Protein AF-A0A534AVR2-F1 (afdb_monomer_lite)

Radius of gyration: 16.99 Å; chains: 1; bounding box: 42×34×46 Å

Secondary structure (DSSP, 8-state):
-PPPPEEEETTEEEEPPPP--TT--EESSGGGSPPPPTT-HHHHHHHHHHHHHHHHHHHHHHHHHHHH-TTS-HHHHHHHHHHHHHHHHHHHHHHHHHHHTT--TTSS-EE-HHHHHHTT-SSHHHHHHHIIIIIIHHHHHHHTTHHHHHHHTT-HHHHHHHHHHHHHHHHHHHHHHHHHHHHHHH--

Sequence (188 aa):
MSEFPTKVVRGVTLRADPPRESAFQVVQLDAEMHEYPGMTPPAQRERLHRHMGNELGSLDIAAQCLADFPDAPWELRLELARQAWDESRHVLALYRRLRDLGGRKGEFPIGNFEWSVTCSLHSLAGRLAVQNRTFEAGQMDLLGSLPRHWREIGDEDTAAMLEAILNDEVQHVRFANRWLKEFVRQDP

pLDDT: mean 93.98, std 7.33, range [49.25, 98.69]

Structure (mmCIF, N/CA/C/O backbone):
data_AF-A0A534AVR2-F1
#
_entry.id   AF-A0A534AVR2-F1
#
loop_
_atom_site.group_PDB
_atom_site.id
_atom_site.type_symbol
_atom_site.label_atom_id
_atom_site.label_alt_id
_atom_site.label_comp_id
_atom_site.label_asym_id
_atom_site.label_entity_id
_atom_site.label_seq_id
_atom_site.pdbx_PDB_ins_code
_atom_site.Cartn_x
_atom_site.Cartn_y
_atom_site.Cartn_z
_atom_site.occupancy
_atom_site.B_iso_or_equiv
_atom_site.auth_seq_id
_atom_site.auth_comp_id
_atom_site.auth_asym_id
_atom_site.auth_atom_id
_atom_site.pdbx_PDB_model_num
ATOM 1 N N . MET A 1 1 ? -10.355 -11.775 23.916 1.00 49.25 1 MET A N 1
ATOM 2 C CA . MET A 1 1 ? -9.854 -11.403 22.577 1.00 49.25 1 MET A CA 1
ATOM 3 C C . MET A 1 1 ? -8.711 -12.345 22.267 1.00 49.25 1 MET A C 1
ATOM 5 O O . MET A 1 1 ? -7.822 -12.441 23.100 1.00 49.25 1 MET A O 1
ATOM 9 N N . SER A 1 2 ? -8.774 -13.109 21.174 1.00 50.03 2 SER A N 1
ATOM 10 C CA . SER A 1 2 ? -7.629 -13.927 20.755 1.00 50.03 2 SER A CA 1
ATOM 11 C C . SER A 1 2 ? -6.458 -12.984 20.503 1.00 50.03 2 SER A C 1
ATOM 13 O O . SER A 1 2 ? -6.606 -12.063 19.701 1.00 50.03 2 SER A O 1
ATOM 15 N N . GLU A 1 3 ? -5.331 -13.174 21.187 1.00 71.12 3 GLU A N 1
ATOM 16 C CA . GLU A 1 3 ? -4.102 -12.478 20.811 1.00 71.12 3 GLU A CA 1
ATOM 17 C C . GLU A 1 3 ? -3.780 -12.849 19.368 1.00 71.12 3 GLU A C 1
ATOM 19 O O . GLU A 1 3 ? -3.808 -14.019 18.975 1.00 71.12 3 GLU A O 1
ATOM 24 N N . PHE A 1 4 ? -3.570 -11.830 18.546 1.00 78.00 4 PHE A N 1
ATOM 25 C CA . PHE A 1 4 ? -3.180 -12.046 17.171 1.00 78.00 4 PHE A CA 1
ATOM 26 C C . PHE A 1 4 ? -1.702 -12.447 17.118 1.00 78.00 4 PHE A C 1
ATOM 28 O O . PHE A 1 4 ? -0.923 -11.941 17.927 1.00 78.00 4 PHE A O 1
ATOM 35 N N . PRO A 1 5 ? -1.281 -13.301 16.170 1.00 91.31 5 PRO A N 1
ATOM 36 C CA . PRO A 1 5 ? 0.122 -13.675 16.046 1.00 91.31 5 PRO A CA 1
ATOM 37 C C . PRO A 1 5 ? 1.019 -12.441 15.865 1.00 91.31 5 PRO A C 1
ATOM 39 O O . PRO A 1 5 ? 0.684 -11.528 15.103 1.00 91.31 5 PRO A O 1
ATOM 42 N N . THR A 1 6 ? 2.163 -12.421 16.547 1.00 94.69 6 THR A N 1
ATOM 43 C CA . THR A 1 6 ? 3.136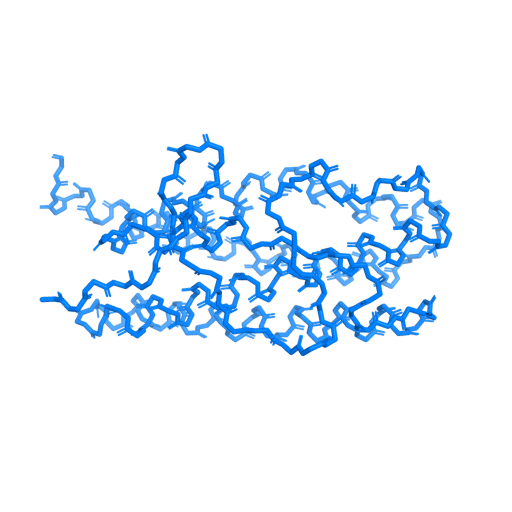 -11.319 16.518 1.00 94.69 6 THR A CA 1
ATOM 44 C C . THR A 1 6 ? 4.516 -11.791 16.063 1.00 94.69 6 THR A C 1
ATOM 46 O O . THR A 1 6 ? 4.816 -12.985 16.043 1.00 94.69 6 THR A O 1
ATOM 49 N N . LYS A 1 7 ? 5.365 -10.836 15.680 1.00 94.25 7 LYS A N 1
ATOM 50 C CA . LYS A 1 7 ? 6.791 -11.017 15.383 1.00 94.25 7 LYS A CA 1
ATOM 51 C C . LYS A 1 7 ? 7.604 -9.923 16.073 1.00 94.25 7 LYS A C 1
ATOM 53 O O . LYS A 1 7 ? 7.069 -8.862 16.387 1.00 94.25 7 LYS A O 1
ATOM 58 N N . VAL A 1 8 ? 8.899 -10.158 16.276 1.00 94.56 8 VAL A N 1
ATOM 59 C CA . VAL A 1 8 ? 9.821 -9.157 16.835 1.00 94.56 8 VAL A CA 1
ATOM 60 C C . VAL A 1 8 ? 10.814 -8.728 15.763 1.00 94.56 8 VAL A C 1
ATOM 62 O O . VAL A 1 8 ? 11.557 -9.553 15.239 1.00 94.56 8 VAL A O 1
ATOM 65 N N . VAL A 1 9 ? 10.854 -7.429 15.464 1.00 91.94 9 VAL A N 1
ATOM 66 C CA . VAL A 1 9 ? 11.798 -6.830 14.511 1.00 91.94 9 VAL A CA 1
ATOM 67 C C . VAL A 1 9 ? 12.590 -5.753 15.241 1.00 91.94 9 VAL A C 1
ATOM 69 O O . VAL A 1 9 ? 12.016 -4.795 15.750 1.00 91.94 9 VAL A O 1
ATOM 72 N N . ARG A 1 10 ? 13.916 -5.922 15.343 1.00 90.94 10 ARG A N 1
ATOM 73 C CA . ARG A 1 10 ? 14.820 -4.996 16.064 1.00 90.94 10 ARG A CA 1
ATOM 74 C C . ARG A 1 10 ? 14.339 -4.624 17.484 1.00 90.94 10 ARG A C 1
ATOM 76 O O . ARG A 1 10 ? 14.490 -3.488 17.916 1.00 90.94 10 ARG A O 1
ATOM 83 N N . GLY A 1 11 ? 13.764 -5.586 18.210 1.00 92.56 11 GLY A N 1
ATOM 84 C CA . GLY A 1 11 ? 13.267 -5.389 19.579 1.00 92.56 11 GLY A CA 1
ATOM 85 C C . GLY A 1 11 ? 11.866 -4.774 19.685 1.00 92.56 11 GLY A C 1
ATOM 86 O O . GLY A 1 11 ? 11.381 -4.596 20.797 1.00 92.56 11 GLY A O 1
ATOM 87 N N . VAL A 1 12 ? 11.201 -4.486 18.561 1.00 91.25 12 VAL A N 1
ATOM 88 C CA . VAL A 1 12 ? 9.813 -4.006 18.519 1.00 91.25 12 VAL A CA 1
ATOM 89 C C . VAL A 1 12 ? 8.877 -5.170 18.199 1.00 91.25 12 VAL A C 1
ATOM 91 O O . VAL A 1 12 ? 9.089 -5.884 17.216 1.00 91.25 12 VAL A O 1
ATOM 94 N N . THR A 1 13 ? 7.839 -5.356 19.015 1.00 93.44 13 THR A N 1
ATOM 95 C CA . THR A 1 13 ? 6.773 -6.336 18.761 1.00 93.44 13 THR A CA 1
ATOM 96 C C . THR A 1 13 ? 5.770 -5.762 17.768 1.00 93.44 13 THR A C 1
ATOM 98 O O . THR A 1 13 ? 5.176 -4.717 18.021 1.00 93.44 13 THR A O 1
ATOM 101 N N . LEU A 1 14 ? 5.575 -6.457 16.651 1.00 93.88 14 LEU A N 1
ATOM 102 C CA . LEU A 1 14 ? 4.668 -6.081 15.571 1.00 93.88 14 LEU A CA 1
ATOM 103 C C . LEU A 1 14 ? 3.719 -7.234 15.235 1.00 93.88 14 LEU A C 1
ATOM 105 O O . LEU A 1 14 ? 3.957 -8.386 15.605 1.00 93.88 14 LEU A O 1
ATOM 109 N N . ARG A 1 15 ? 2.662 -6.945 14.476 1.00 95.12 15 ARG A N 1
ATOM 110 C CA . ARG A 1 15 ? 1.774 -7.960 13.907 1.00 95.12 15 ARG A CA 1
ATOM 111 C C . ARG A 1 15 ? 2.573 -8.905 13.007 1.00 95.12 15 ARG A C 1
ATOM 113 O O . ARG A 1 15 ? 3.423 -8.460 12.237 1.00 95.12 15 ARG A O 1
ATOM 120 N N . ALA A 1 16 ? 2.308 -10.206 13.113 1.00 95.44 16 ALA A N 1
ATOM 121 C CA . ALA A 1 16 ? 2.902 -11.195 12.222 1.00 95.44 16 ALA A CA 1
ATOM 122 C C . ALA A 1 16 ? 2.511 -10.935 10.761 1.00 95.44 16 ALA A C 1
ATOM 124 O O . ALA A 1 16 ? 1.480 -10.318 10.471 1.00 95.44 16 ALA A O 1
ATOM 125 N N . ASP A 1 17 ? 3.348 -11.427 9.849 1.00 95.38 17 ASP A N 1
ATOM 126 C CA . ASP A 1 17 ? 3.128 -11.261 8.419 1.00 95.38 17 ASP A CA 1
ATOM 127 C C . ASP A 1 17 ? 1.781 -11.860 7.979 1.00 95.38 17 ASP A C 1
ATOM 129 O O . ASP A 1 17 ? 1.390 -12.929 8.465 1.00 95.38 17 ASP A O 1
ATOM 133 N N . PRO A 1 18 ? 1.062 -11.189 7.064 1.00 95.12 18 PRO A N 1
ATOM 134 C CA . PRO A 1 18 ? -0.103 -11.776 6.430 1.00 95.12 18 PRO A CA 1
ATOM 135 C C . PRO A 1 18 ? 0.342 -12.949 5.540 1.00 95.12 18 PRO A C 1
ATOM 137 O O . PRO A 1 18 ? 1.500 -13.003 5.107 1.00 95.12 18 PRO A O 1
ATOM 140 N N . PRO A 1 19 ? -0.560 -13.893 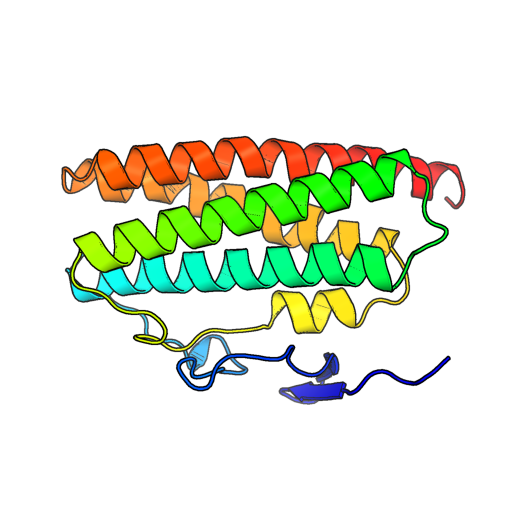5.223 1.00 93.56 19 PRO A N 1
ATOM 141 C CA . PRO A 1 19 ? -0.258 -14.957 4.277 1.00 93.56 19 PRO A CA 1
ATOM 142 C C . PRO A 1 19 ? 0.240 -14.402 2.935 1.00 93.56 19 PRO A C 1
ATOM 144 O O . PRO A 1 19 ? -0.285 -13.423 2.400 1.00 93.56 19 PRO A O 1
ATOM 147 N N . ARG A 1 20 ? 1.256 -15.053 2.369 1.00 94.31 20 ARG A N 1
ATOM 148 C CA . ARG A 1 20 ? 1.812 -14.738 1.049 1.00 94.31 20 ARG A CA 1
ATOM 149 C C . ARG A 1 20 ? 1.996 -16.019 0.255 1.00 94.31 20 ARG A C 1
ATOM 151 O O . ARG A 1 20 ? 2.285 -17.076 0.814 1.00 94.31 20 ARG A O 1
ATOM 158 N N . GLU A 1 21 ? 1.837 -15.919 -1.059 1.00 94.12 21 GLU A N 1
ATOM 159 C CA . GLU A 1 21 ? 2.193 -17.007 -1.967 1.00 94.12 21 GLU A CA 1
ATOM 160 C C . GLU A 1 21 ? 3.696 -17.293 -1.892 1.00 94.12 21 GLU A C 1
ATOM 162 O O . GLU A 1 21 ? 4.500 -16.374 -1.741 1.00 94.12 21 GLU A O 1
ATOM 167 N N . SER A 1 22 ? 4.091 -18.549 -2.112 1.00 94.88 22 SER A N 1
ATOM 168 C CA . SER A 1 22 ? 5.500 -18.973 -2.087 1.00 94.88 22 SER A CA 1
ATOM 169 C C . SER A 1 22 ? 6.381 -18.292 -3.139 1.00 94.88 22 SER A C 1
ATOM 171 O O . SER A 1 22 ? 7.599 -18.424 -3.097 1.00 94.88 22 SER A O 1
ATOM 173 N N . ALA A 1 23 ? 5.776 -17.595 -4.105 1.00 95.06 23 ALA A N 1
ATOM 174 C CA . ALA A 1 23 ? 6.494 -16.781 -5.074 1.00 95.06 23 ALA A CA 1
ATOM 175 C C . ALA A 1 23 ? 7.149 -15.545 -4.434 1.00 95.06 23 ALA A C 1
ATOM 177 O O . ALA A 1 23 ? 8.129 -15.048 -4.977 1.00 95.06 23 ALA A O 1
ATOM 178 N N . PHE A 1 24 ? 6.621 -15.027 -3.321 1.00 95.88 24 PHE A N 1
ATOM 179 C CA . PHE A 1 24 ? 7.150 -13.827 -2.680 1.00 95.88 24 PHE A CA 1
ATOM 180 C C . PHE A 1 24 ? 8.211 -14.162 -1.634 1.00 95.88 24 PHE A C 1
ATOM 182 O O . PHE A 1 24 ? 7.979 -14.951 -0.720 1.00 95.88 24 PHE A O 1
ATOM 189 N N . GLN A 1 25 ? 9.349 -13.479 -1.724 1.00 95.88 25 GLN A N 1
ATOM 190 C CA . GLN A 1 25 ? 10.302 -13.381 -0.627 1.00 95.88 25 GLN A CA 1
ATOM 191 C C . GLN A 1 25 ? 9.928 -12.171 0.234 1.00 95.88 25 GLN A C 1
ATOM 193 O O . GLN A 1 25 ? 10.009 -11.036 -0.228 1.00 95.88 25 GLN A O 1
ATOM 198 N N . VAL A 1 26 ? 9.512 -12.409 1.478 1.00 95.62 26 VAL A N 1
ATOM 199 C CA . VAL A 1 26 ? 9.198 -11.337 2.432 1.00 95.62 26 VAL A CA 1
ATOM 200 C C . VAL A 1 26 ? 10.447 -10.984 3.230 1.00 95.62 26 VAL A C 1
ATOM 202 O O . VAL A 1 26 ? 11.064 -11.865 3.829 1.00 95.62 26 VAL A O 1
ATOM 205 N N . VAL A 1 27 ? 10.791 -9.701 3.264 1.00 95.19 27 VAL A N 1
ATOM 206 C CA . VAL A 1 27 ? 11.865 -9.148 4.098 1.00 95.19 27 VAL A CA 1
ATOM 207 C C . VAL A 1 27 ? 11.292 -8.308 5.239 1.00 95.19 27 VAL A C 1
ATOM 209 O O . VAL A 1 27 ? 10.142 -7.865 5.188 1.00 95.19 27 VAL A O 1
ATOM 212 N N . GLN A 1 28 ? 12.075 -8.117 6.300 1.00 91.69 28 GLN A N 1
ATOM 213 C CA . GLN A 1 28 ? 11.624 -7.442 7.523 1.00 91.69 28 GLN A CA 1
ATOM 214 C C . GLN A 1 28 ? 12.118 -5.998 7.612 1.00 91.69 28 GLN A C 1
ATOM 216 O O . GLN A 1 28 ? 11.524 -5.182 8.316 1.00 91.69 28 GLN A O 1
ATOM 221 N N . LEU A 1 29 ? 13.209 -5.685 6.918 1.00 89.94 29 LEU A N 1
ATOM 222 C CA . LEU A 1 29 ? 13.874 -4.395 6.932 1.00 89.94 29 LEU A CA 1
ATOM 223 C C . LEU A 1 29 ? 14.007 -3.859 5.511 1.00 89.94 29 LEU A C 1
ATOM 225 O O . LEU A 1 29 ? 14.350 -4.587 4.586 1.00 89.94 29 LEU A O 1
ATOM 229 N N . ASP A 1 30 ? 13.836 -2.548 5.368 1.00 85.38 30 ASP A N 1
ATOM 230 C CA . ASP A 1 30 ? 14.046 -1.858 4.093 1.00 85.38 30 ASP A CA 1
ATOM 231 C C . ASP A 1 30 ? 15.483 -2.037 3.565 1.00 85.38 30 ASP A C 1
ATOM 233 O O . ASP A 1 30 ? 15.693 -2.226 2.377 1.00 85.38 30 ASP A O 1
ATOM 237 N N . ALA A 1 31 ? 16.472 -2.143 4.460 1.00 88.31 31 ALA A N 1
ATOM 238 C CA . ALA A 1 31 ? 17.866 -2.426 4.099 1.00 88.31 31 ALA A CA 1
ATOM 239 C C . ALA A 1 31 ? 18.094 -3.806 3.439 1.00 88.31 31 ALA A C 1
ATOM 241 O O . ALA A 1 31 ? 19.185 -4.067 2.937 1.00 88.31 31 ALA A O 1
ATOM 242 N N . GLU A 1 32 ? 17.110 -4.708 3.484 1.00 90.06 32 GLU A N 1
ATOM 243 C CA . GLU A 1 32 ? 17.141 -5.998 2.781 1.00 90.06 32 GLU A CA 1
ATOM 244 C C . GLU A 1 32 ? 16.566 -5.894 1.357 1.00 90.06 32 GLU A C 1
ATOM 246 O O . GLU A 1 32 ? 16.703 -6.828 0.564 1.00 90.06 32 GLU A O 1
ATOM 251 N N . MET A 1 33 ? 15.937 -4.765 1.019 1.00 88.25 33 MET A N 1
ATOM 252 C CA . MET A 1 33 ? 15.541 -4.441 -0.344 1.00 88.25 33 MET A CA 1
ATOM 253 C C . MET A 1 33 ? 16.769 -4.056 -1.162 1.00 88.25 33 MET A C 1
ATOM 255 O O . MET A 1 33 ? 17.706 -3.426 -0.671 1.00 88.25 33 MET A O 1
ATOM 259 N N . HIS A 1 34 ? 16.760 -4.410 -2.445 1.00 85.81 34 HIS A N 1
ATOM 260 C CA . HIS A 1 34 ? 17.795 -3.954 -3.362 1.00 85.81 34 HIS A CA 1
ATOM 261 C C . HIS A 1 34 ? 17.365 -2.650 -4.032 1.00 85.81 34 HIS A C 1
ATOM 263 O O . HIS A 1 34 ? 16.297 -2.583 -4.640 1.00 85.81 34 HIS A O 1
ATOM 269 N N . GLU A 1 35 ? 18.209 -1.625 -3.961 1.00 83.50 35 GLU A N 1
ATOM 270 C CA . GLU A 1 35 ? 18.006 -0.387 -4.706 1.00 83.50 35 GLU A CA 1
ATOM 271 C C . GLU A 1 35 ? 18.726 -0.445 -6.051 1.00 83.50 35 GLU A C 1
ATOM 273 O O . GLU A 1 35 ? 19.944 -0.606 -6.125 1.00 83.50 35 GLU A O 1
ATOM 278 N N . TYR A 1 36 ? 17.966 -0.271 -7.129 1.00 89.75 36 TYR A N 1
ATOM 279 C CA . TYR A 1 36 ? 18.522 -0.164 -8.470 1.00 89.75 36 TYR A CA 1
ATOM 280 C C . TYR A 1 36 ? 18.628 1.313 -8.881 1.00 89.75 36 TYR A C 1
ATOM 282 O O . TYR A 1 36 ? 17.636 2.047 -8.813 1.00 89.75 36 TYR A O 1
ATOM 290 N N . PRO A 1 37 ? 19.802 1.776 -9.346 1.00 87.94 37 PRO A N 1
ATOM 291 C CA . PRO A 1 37 ? 20.000 3.178 -9.684 1.00 87.94 37 PRO A CA 1
ATOM 292 C C . PRO A 1 37 ? 19.254 3.580 -10.964 1.00 87.94 37 PRO A C 1
ATOM 294 O O . PRO A 1 37 ? 19.175 2.827 -11.942 1.00 87.94 37 PRO A O 1
ATOM 297 N N . GLY A 1 38 ? 18.759 4.821 -10.967 1.00 90.25 38 GLY A N 1
ATOM 298 C CA . GLY A 1 38 ? 18.120 5.455 -12.119 1.00 90.25 38 GLY A CA 1
ATOM 299 C C . GLY A 1 38 ? 16.869 4.722 -12.614 1.00 90.25 38 GLY A C 1
ATOM 300 O O . GLY A 1 38 ? 16.060 4.234 -11.820 1.00 90.25 38 GLY A O 1
ATOM 301 N N . MET A 1 39 ? 16.735 4.666 -13.942 1.00 93.25 39 MET A N 1
ATOM 302 C CA . MET A 1 39 ? 15.623 4.049 -14.679 1.00 93.25 39 MET A CA 1
ATOM 303 C C . MET A 1 39 ? 16.118 2.942 -15.623 1.00 93.25 39 MET A C 1
ATOM 305 O O . MET A 1 39 ? 15.664 2.821 -16.758 1.00 93.25 39 MET A O 1
ATOM 309 N N . THR A 1 40 ? 17.085 2.133 -15.179 1.00 95.19 40 THR A N 1
ATOM 310 C CA . THR A 1 40 ? 17.499 0.931 -15.926 1.00 95.19 40 THR A CA 1
ATOM 311 C C . THR A 1 40 ? 16.353 -0.093 -15.997 1.00 95.19 40 THR A C 1
ATOM 313 O O . THR A 1 40 ? 15.479 -0.071 -15.132 1.00 95.19 40 THR A O 1
ATOM 316 N N . PRO A 1 41 ? 16.332 -1.035 -16.961 1.00 95.62 41 PRO A N 1
ATOM 317 C CA . PRO A 1 41 ? 15.255 -2.029 -17.036 1.00 95.62 41 PRO A CA 1
ATOM 318 C C . PRO A 1 41 ? 15.043 -2.855 -15.746 1.00 95.62 41 PRO A C 1
ATOM 320 O O . PRO A 1 41 ? 13.894 -3.094 -15.375 1.00 95.62 41 PRO A O 1
ATOM 323 N N . PRO A 1 42 ? 16.087 -3.269 -14.993 1.00 95.88 42 PRO A N 1
ATOM 324 C CA . PRO A 1 42 ? 15.892 -3.853 -13.665 1.00 95.88 42 PRO A CA 1
ATOM 325 C C . PRO A 1 42 ? 15.261 -2.880 -12.663 1.00 95.88 42 PRO A C 1
ATOM 327 O O . PRO A 1 42 ? 14.344 -3.283 -11.958 1.00 95.88 42 PRO A O 1
ATOM 330 N N . ALA A 1 43 ? 15.680 -1.607 -12.650 1.00 95.50 43 ALA A N 1
ATOM 331 C CA . ALA A 1 43 ? 15.104 -0.587 -11.769 1.00 95.50 43 ALA A CA 1
ATOM 332 C C . ALA A 1 43 ? 13.624 -0.327 -12.060 1.00 95.50 43 ALA A C 1
ATOM 334 O O . ALA A 1 43 ? 12.821 -0.214 -11.145 1.00 95.50 43 ALA A O 1
ATOM 335 N N . GLN A 1 44 ? 13.252 -0.267 -13.335 1.00 95.88 44 GLN A N 1
ATOM 336 C CA . GLN A 1 44 ? 11.867 -0.104 -13.771 1.00 95.88 44 GLN A CA 1
ATOM 337 C C . GLN A 1 44 ? 10.975 -1.238 -13.248 1.00 95.88 44 GLN A C 1
ATOM 339 O O . GLN A 1 44 ? 9.941 -0.989 -12.627 1.00 95.88 44 GLN A O 1
ATOM 344 N N . ARG A 1 45 ? 11.402 -2.491 -13.456 1.00 97.19 45 ARG A N 1
ATOM 345 C CA . ARG A 1 45 ? 10.670 -3.673 -12.980 1.00 97.19 45 ARG A CA 1
ATOM 346 C C . ARG A 1 45 ? 10.607 -3.730 -11.460 1.00 97.19 45 ARG A C 1
ATOM 348 O O . ARG A 1 45 ? 9.557 -4.054 -10.920 1.00 97.19 45 ARG A O 1
ATOM 355 N N . GLU A 1 46 ? 11.699 -3.395 -10.783 1.00 96.12 46 GLU A N 1
ATOM 356 C CA . GLU A 1 46 ? 11.742 -3.375 -9.325 1.00 96.12 46 GLU A CA 1
ATOM 357 C C . GLU A 1 46 ? 10.783 -2.331 -8.750 1.00 96.12 46 GLU A C 1
ATOM 359 O O . GLU A 1 46 ? 9.967 -2.678 -7.905 1.00 96.12 46 GLU A O 1
ATOM 364 N N . ARG A 1 47 ? 10.768 -1.103 -9.280 1.00 94.06 47 ARG A N 1
ATOM 365 C CA . ARG A 1 47 ? 9.848 -0.048 -8.828 1.00 94.06 47 ARG A CA 1
ATOM 366 C C . ARG A 1 47 ? 8.383 -0.448 -8.988 1.00 94.06 47 ARG A C 1
ATOM 368 O O . ARG A 1 47 ? 7.600 -0.249 -8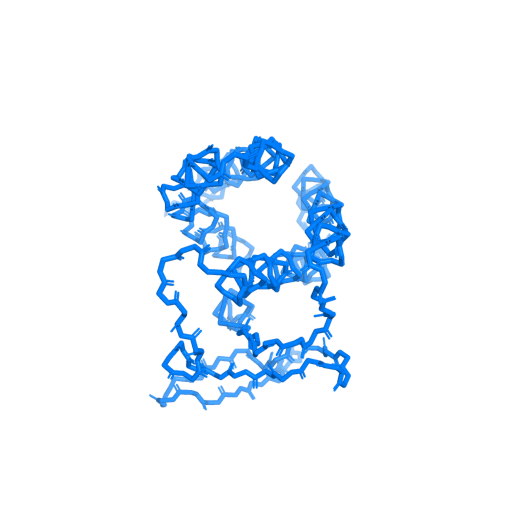.064 1.00 94.06 47 ARG A O 1
ATOM 375 N N . LEU A 1 48 ? 8.006 -1.021 -10.136 1.00 96.06 48 LEU A N 1
ATOM 376 C CA . LEU A 1 48 ? 6.633 -1.497 -10.349 1.00 96.06 48 LEU A CA 1
ATOM 377 C C . LEU A 1 48 ? 6.286 -2.687 -9.458 1.00 96.06 48 LEU A C 1
ATOM 379 O O . LEU A 1 48 ? 5.176 -2.757 -8.939 1.00 96.06 48 LEU A O 1
ATOM 383 N N . HIS A 1 49 ? 7.219 -3.621 -9.270 1.00 97.00 49 HIS A N 1
ATOM 384 C CA . HIS A 1 49 ? 7.014 -4.778 -8.403 1.00 97.00 49 HIS A CA 1
ATOM 385 C C . HIS A 1 49 ? 6.878 -4.364 -6.933 1.00 97.00 49 HIS A C 1
ATOM 387 O O . HIS A 1 49 ? 5.957 -4.826 -6.261 1.00 97.00 49 HIS A O 1
ATOM 393 N N . ARG A 1 50 ? 7.720 -3.440 -6.459 1.00 94.44 50 ARG A N 1
ATOM 394 C CA . ARG A 1 50 ? 7.633 -2.867 -5.114 1.00 94.44 50 ARG A CA 1
ATOM 395 C C . ARG A 1 50 ? 6.302 -2.152 -4.913 1.00 94.44 50 ARG A C 1
ATOM 397 O O . ARG A 1 50 ? 5.627 -2.420 -3.928 1.00 94.44 50 ARG A O 1
ATOM 404 N N . HIS A 1 51 ? 5.887 -1.318 -5.870 1.00 94.75 51 HIS A N 1
ATOM 405 C CA . HIS A 1 51 ? 4.590 -0.642 -5.808 1.00 94.75 51 HIS A CA 1
ATOM 406 C C . HIS A 1 51 ? 3.445 -1.661 -5.753 1.00 94.75 51 HIS A C 1
ATOM 408 O O . HIS A 1 51 ? 2.604 -1.579 -4.871 1.00 94.75 51 HIS A O 1
ATOM 414 N N . MET A 1 52 ? 3.475 -2.700 -6.595 1.00 96.69 52 MET A N 1
ATOM 415 C CA . MET A 1 52 ? 2.490 -3.790 -6.561 1.00 96.69 52 MET A CA 1
ATOM 416 C C . MET A 1 52 ? 2.440 -4.483 -5.189 1.00 96.69 52 MET A C 1
ATOM 418 O O . MET A 1 52 ? 1.367 -4.876 -4.738 1.00 96.69 52 MET A O 1
ATOM 422 N N . GLY A 1 53 ? 3.591 -4.657 -4.531 1.00 95.94 53 GLY A N 1
ATOM 423 C CA . GLY A 1 53 ? 3.676 -5.198 -3.174 1.00 95.94 53 GLY A CA 1
ATOM 424 C C . GLY A 1 53 ? 3.048 -4.285 -2.120 1.00 95.94 53 GLY A C 1
ATOM 425 O O . GLY A 1 53 ? 2.380 -4.789 -1.218 1.00 95.94 53 GLY A O 1
ATOM 426 N N . ASN A 1 54 ? 3.216 -2.969 -2.259 1.00 95.06 54 ASN A N 1
ATOM 427 C CA . ASN A 1 54 ? 2.590 -1.983 -1.379 1.00 95.06 54 ASN A CA 1
ATOM 428 C C . ASN A 1 54 ? 1.062 -2.006 -1.525 1.00 95.06 54 ASN A C 1
ATOM 430 O O . ASN A 1 54 ? 0.383 -2.163 -0.516 1.00 95.06 54 ASN A O 1
ATOM 434 N N . GLU A 1 55 ? 0.533 -2.003 -2.755 1.00 97.19 55 GLU A N 1
ATOM 435 C CA . GLU A 1 55 ? -0.922 -2.080 -2.986 1.00 97.19 55 GLU A CA 1
ATOM 436 C C . GLU A 1 55 ? -1.523 -3.388 -2.465 1.00 97.19 55 GLU A C 1
ATOM 438 O O . GLU A 1 55 ? -2.633 -3.421 -1.937 1.00 97.19 55 GLU A O 1
ATOM 443 N N . LEU A 1 56 ? -0.775 -4.494 -2.550 1.00 97.31 56 LEU A N 1
ATOM 444 C CA . LEU A 1 56 ? -1.192 -5.753 -1.933 1.00 97.31 56 LEU A CA 1
ATOM 445 C C . LEU A 1 56 ? -1.270 -5.627 -0.402 1.00 97.31 56 LEU A C 1
ATOM 447 O O . LEU A 1 56 ? -2.175 -6.182 0.217 1.00 97.31 56 LEU A O 1
ATOM 451 N N . GLY A 1 57 ? -0.341 -4.890 0.210 1.00 97.69 57 GLY A N 1
ATOM 452 C CA . GLY A 1 57 ? -0.379 -4.553 1.631 1.00 97.69 57 GLY A CA 1
ATOM 453 C C . GLY A 1 57 ? -1.596 -3.703 2.001 1.00 97.69 57 GLY A C 1
ATOM 454 O O . GLY A 1 57 ? -2.312 -4.067 2.934 1.00 97.69 57 GLY A O 1
ATOM 455 N N . SER A 1 58 ? -1.866 -2.626 1.260 1.00 97.81 58 SER A N 1
ATOM 456 C CA . SER A 1 58 ? -3.035 -1.756 1.461 1.00 97.81 58 SER A CA 1
ATOM 457 C C . SER A 1 58 ? -4.349 -2.530 1.324 1.00 97.81 58 SER A C 1
ATOM 459 O O . SER A 1 58 ? -5.225 -2.429 2.191 1.00 97.81 58 SER A O 1
ATOM 461 N N . LEU A 1 59 ? -4.449 -3.398 0.307 1.00 98.38 59 LEU A N 1
ATOM 462 C CA . LEU A 1 59 ? -5.576 -4.312 0.106 1.00 98.38 59 LEU A CA 1
ATOM 463 C C . LEU A 1 59 ? -5.834 -5.161 1.352 1.00 98.38 59 LEU A C 1
ATOM 465 O O . LEU A 1 59 ? -6.962 -5.217 1.855 1.00 98.38 59 LEU A O 1
ATOM 469 N N . ASP A 1 60 ? -4.788 -5.821 1.852 1.00 98.38 60 ASP A N 1
ATOM 470 C CA . ASP A 1 60 ? -4.900 -6.683 3.022 1.00 98.38 60 ASP A CA 1
ATOM 471 C C . ASP A 1 60 ? -5.341 -5.886 4.250 1.00 98.38 60 ASP A C 1
ATOM 473 O O . ASP A 1 60 ? -6.208 -6.336 4.998 1.00 98.38 60 ASP A O 1
ATOM 477 N N . ILE A 1 61 ? -4.772 -4.698 4.465 1.00 98.56 61 ILE A N 1
ATOM 478 C CA . ILE A 1 61 ? -5.088 -3.844 5.615 1.00 98.56 61 ILE A CA 1
ATOM 479 C C . ILE A 1 61 ? -6.555 -3.413 5.583 1.00 98.56 61 ILE A C 1
ATOM 481 O O . ILE A 1 61 ? -7.249 -3.543 6.596 1.00 98.56 61 ILE A O 1
ATOM 485 N N . ALA A 1 62 ? -7.052 -2.944 4.436 1.00 98.56 62 ALA A N 1
ATOM 486 C CA . ALA A 1 62 ? -8.451 -2.557 4.277 1.00 98.56 62 ALA A CA 1
ATOM 487 C C . ALA A 1 62 ? -9.390 -3.748 4.542 1.00 98.56 62 ALA A C 1
ATOM 489 O O . ALA A 1 62 ? -10.360 -3.628 5.300 1.00 98.56 62 ALA A O 1
ATOM 490 N N . ALA A 1 63 ? -9.057 -4.926 4.005 1.00 98.31 63 ALA A N 1
ATOM 491 C CA . ALA A 1 63 ? -9.803 -6.158 4.249 1.00 98.31 63 ALA A CA 1
ATOM 492 C C . ALA A 1 63 ? -9.763 -6.590 5.727 1.00 98.31 63 ALA A C 1
ATOM 494 O O . ALA A 1 63 ? -10.789 -6.972 6.296 1.00 98.31 63 ALA A O 1
ATOM 495 N N . GLN A 1 64 ? -8.609 -6.480 6.387 1.00 97.88 64 GLN A N 1
ATOM 496 C CA . GLN A 1 64 ? -8.461 -6.819 7.800 1.00 97.88 64 GLN A CA 1
ATOM 497 C C . GLN A 1 64 ? -9.229 -5.841 8.695 1.00 97.88 64 GLN A C 1
ATOM 499 O O . GLN A 1 64 ? -9.801 -6.260 9.697 1.00 97.88 64 GLN A O 1
ATOM 504 N N . CYS A 1 65 ? -9.302 -4.556 8.340 1.00 98.25 65 CYS A N 1
ATOM 505 C CA . CYS A 1 65 ? -10.147 -3.586 9.038 1.00 98.25 65 CYS A CA 1
ATOM 506 C C . CYS A 1 65 ? -11.636 -3.952 8.945 1.00 98.25 65 CYS A C 1
ATOM 508 O O . CYS A 1 65 ? -12.349 -3.857 9.942 1.00 98.25 65 CYS A O 1
ATOM 510 N N . LEU A 1 66 ? -12.112 -4.428 7.790 1.00 98.31 66 LEU A N 1
ATOM 511 C CA . LEU A 1 66 ? -13.491 -4.915 7.656 1.00 98.31 66 LEU A CA 1
ATOM 512 C C . LEU A 1 66 ? -13.777 -6.126 8.551 1.00 98.31 66 LEU A C 1
ATOM 514 O O . LEU A 1 66 ? -14.874 -6.231 9.098 1.00 98.31 66 LEU A O 1
ATOM 518 N N . ALA A 1 67 ? -12.804 -7.030 8.686 1.00 96.94 67 ALA A N 1
ATOM 519 C CA . ALA A 1 67 ? -12.927 -8.225 9.513 1.00 96.94 67 ALA A CA 1
ATOM 520 C C . ALA A 1 67 ? -12.851 -7.915 11.018 1.00 96.94 67 ALA A C 1
ATOM 522 O O . ALA A 1 67 ? -13.629 -8.464 11.796 1.00 96.94 67 ALA A O 1
ATOM 523 N N . ASP A 1 68 ? -11.934 -7.034 11.425 1.00 96.69 68 ASP A N 1
ATOM 524 C CA . ASP A 1 68 ? -11.674 -6.726 12.835 1.00 96.69 68 ASP A CA 1
ATOM 525 C C . ASP A 1 68 ? -12.695 -5.751 13.439 1.00 96.69 68 ASP A C 1
ATOM 527 O O . ASP A 1 68 ? -12.887 -5.752 14.655 1.00 96.69 68 ASP A O 1
ATOM 531 N N . PHE A 1 69 ? -13.356 -4.928 12.616 1.00 97.31 69 PHE A N 1
ATOM 532 C CA . PHE A 1 69 ? -14.311 -3.909 13.066 1.00 97.31 69 PHE A CA 1
ATOM 533 C C . PHE A 1 69 ? -15.696 -4.089 12.418 1.00 97.31 69 PHE A C 1
ATOM 535 O O . PHE A 1 69 ? -16.177 -3.191 11.717 1.00 97.31 69 PHE A O 1
ATOM 542 N N . PRO A 1 70 ? -16.381 -5.227 12.651 1.00 97.25 70 PRO A N 1
ATOM 543 C CA . PRO A 1 70 ? -17.693 -5.489 12.059 1.00 97.25 70 PRO A CA 1
ATOM 544 C C . PRO A 1 70 ? -18.765 -4.495 12.534 1.00 97.25 70 PRO A C 1
ATOM 546 O O . PRO A 1 70 ? -19.710 -4.227 11.796 1.00 97.25 70 PRO A O 1
ATOM 549 N N . ASP A 1 71 ? -18.599 -3.901 13.715 1.00 96.94 71 ASP A N 1
ATOM 550 C CA . ASP A 1 71 ? -19.553 -2.948 14.296 1.00 96.94 71 ASP A CA 1
ATOM 551 C C . ASP A 1 71 ? -19.272 -1.484 13.906 1.00 96.94 71 ASP A C 1
ATOM 553 O O . ASP A 1 71 ? -19.962 -0.573 14.364 1.00 96.94 71 ASP A O 1
ATOM 557 N N . ALA A 1 72 ? -18.264 -1.229 13.060 1.00 97.56 72 ALA A N 1
ATOM 558 C CA . ALA A 1 72 ? -18.011 0.110 12.536 1.00 97.56 72 ALA A CA 1
ATOM 559 C C . ALA A 1 72 ? -19.214 0.622 11.714 1.00 97.56 72 ALA A C 1
ATOM 561 O O . ALA A 1 72 ? -19.918 -0.185 11.095 1.00 97.56 72 ALA A O 1
ATOM 562 N N . PRO A 1 73 ? -19.433 1.953 11.645 1.00 97.94 73 PRO A N 1
ATOM 563 C CA . PRO A 1 73 ? -20.520 2.533 10.862 1.00 97.94 73 PRO A CA 1
ATOM 564 C C . PRO A 1 73 ? -20.560 1.988 9.434 1.00 97.94 73 PRO A C 1
ATOM 566 O O . PRO A 1 73 ? -19.518 1.824 8.791 1.00 97.94 73 PRO A O 1
ATOM 569 N N . TRP A 1 74 ? -21.765 1.721 8.929 1.00 98.06 74 TRP A N 1
ATOM 570 C CA . TRP A 1 74 ? -21.968 1.110 7.614 1.00 98.06 74 TRP A CA 1
ATOM 571 C C . TRP A 1 74 ? -21.240 1.873 6.502 1.00 98.06 74 TRP A C 1
ATOM 573 O O . TRP A 1 74 ? -20.584 1.276 5.653 1.0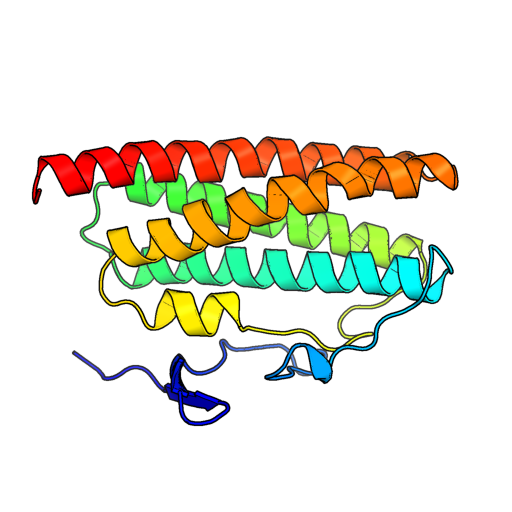0 98.06 74 TRP A O 1
ATOM 583 N N . GLU A 1 75 ? -21.298 3.200 6.540 1.00 98.38 75 GLU A N 1
ATOM 584 C CA . GLU A 1 75 ? -20.666 4.073 5.561 1.00 98.38 75 GLU A CA 1
ATOM 585 C C . GLU A 1 75 ? -19.137 3.969 5.609 1.00 98.38 75 GLU A C 1
ATOM 587 O O . GLU A 1 75 ? -18.499 3.992 4.559 1.00 98.38 75 GLU A O 1
ATOM 592 N N . LEU A 1 76 ? -18.538 3.805 6.795 1.00 98.44 76 LEU A N 1
ATOM 593 C CA . LEU A 1 76 ? -17.095 3.577 6.929 1.00 98.44 76 LEU A CA 1
ATOM 594 C C . LEU A 1 76 ? -16.703 2.206 6.381 1.00 98.44 76 LEU A C 1
ATOM 596 O O . LEU A 1 76 ? -15.731 2.087 5.640 1.00 98.44 76 LEU A O 1
ATOM 600 N N . ARG A 1 77 ? -17.483 1.170 6.696 1.00 98.62 77 ARG A N 1
ATOM 601 C CA . ARG A 1 77 ? -17.266 -0.167 6.136 1.00 98.62 77 ARG A CA 1
ATOM 602 C C . ARG A 1 77 ? -17.373 -0.157 4.611 1.00 98.62 77 ARG A C 1
ATOM 604 O O . ARG A 1 77 ? -16.595 -0.820 3.938 1.00 98.62 77 ARG A O 1
ATOM 611 N N . LEU A 1 78 ? -18.299 0.614 4.049 1.00 98.50 78 LEU A N 1
ATOM 612 C CA . LEU A 1 78 ? -18.433 0.735 2.602 1.00 98.50 78 LEU A CA 1
ATOM 613 C C . LEU A 1 78 ? -17.232 1.450 1.960 1.00 98.50 78 LEU A C 1
ATOM 615 O O . LEU A 1 78 ? -16.800 1.038 0.890 1.00 98.50 78 LEU A O 1
ATOM 619 N N . GLU A 1 79 ? -16.679 2.481 2.602 1.00 98.50 79 GLU A N 1
ATOM 620 C CA . GLU A 1 79 ? -15.444 3.151 2.153 1.00 98.50 79 GLU A CA 1
ATOM 621 C C . GLU A 1 79 ? -14.242 2.194 2.189 1.00 98.50 79 GLU A C 1
ATOM 623 O O . GLU A 1 79 ? -13.540 2.069 1.192 1.00 98.50 79 GLU A O 1
ATOM 628 N N . LEU A 1 80 ? -14.067 1.428 3.272 1.00 98.62 80 LEU A N 1
ATOM 629 C CA . LEU A 1 80 ? -13.015 0.406 3.371 1.00 98.62 80 LEU A CA 1
ATOM 630 C C . LEU A 1 80 ? -13.165 -0.696 2.310 1.00 98.62 80 LEU A C 1
ATOM 632 O O . LEU A 1 80 ? -12.177 -1.152 1.743 1.00 98.62 80 LEU A O 1
ATOM 636 N N . ALA A 1 81 ? -14.397 -1.123 2.016 1.00 98.69 81 ALA A N 1
ATOM 637 C CA . ALA A 1 81 ? -14.658 -2.109 0.968 1.00 98.69 81 ALA A CA 1
ATOM 638 C C . ALA A 1 81 ? -14.366 -1.562 -0.436 1.00 98.69 81 ALA A C 1
ATOM 640 O O . ALA A 1 81 ? -13.879 -2.302 -1.289 1.00 98.69 81 ALA A O 1
ATOM 641 N N . ARG A 1 82 ? -14.644 -0.274 -0.678 1.00 98.50 82 ARG A N 1
ATOM 642 C CA . ARG A 1 82 ? -14.253 0.398 -1.924 1.00 98.50 82 ARG A CA 1
ATOM 643 C C . ARG A 1 82 ? -12.744 0.525 -2.037 1.00 98.50 82 ARG A C 1
ATOM 645 O O . ARG A 1 82 ? -12.226 0.175 -3.085 1.00 98.50 82 ARG A O 1
ATOM 652 N N . GLN A 1 83 ? -12.058 0.916 -0.964 1.00 98.62 83 GLN A N 1
ATOM 653 C CA . GLN A 1 83 ? -10.600 0.943 -0.956 1.00 98.62 83 GLN A CA 1
ATOM 654 C C . GLN A 1 83 ? -10.037 -0.439 -1.298 1.00 98.62 83 GLN A C 1
ATOM 656 O O . GLN A 1 83 ? -9.314 -0.563 -2.271 1.00 98.62 83 GLN A O 1
ATOM 661 N N . ALA A 1 84 ? -10.457 -1.505 -0.607 1.00 98.69 84 ALA A N 1
ATOM 662 C CA . ALA A 1 84 ? -10.016 -2.863 -0.939 1.00 98.69 84 ALA A CA 1
ATOM 663 C C . ALA A 1 84 ? -10.281 -3.230 -2.417 1.00 98.69 84 ALA A C 1
ATOM 665 O O . ALA A 1 84 ? -9.471 -3.886 -3.067 1.00 98.69 84 ALA A O 1
ATOM 666 N N . TRP A 1 85 ? -11.405 -2.796 -2.988 1.00 98.62 85 TRP A N 1
ATOM 667 C CA . TRP A 1 85 ? -11.642 -2.972 -4.418 1.00 98.62 85 TRP A CA 1
ATOM 668 C C . TRP A 1 85 ? -10.629 -2.204 -5.280 1.00 98.62 85 TRP A C 1
ATOM 670 O O . TRP A 1 85 ? -10.076 -2.784 -6.217 1.00 98.62 85 TRP A O 1
ATOM 680 N N . ASP A 1 86 ? -10.362 -0.941 -4.964 1.00 98.62 86 ASP A N 1
ATOM 681 C CA . ASP A 1 86 ? -9.409 -0.091 -5.679 1.00 98.62 86 ASP A CA 1
ATOM 682 C C . ASP A 1 86 ? -7.997 -0.683 -5.641 1.00 98.62 86 ASP A C 1
ATOM 684 O O . ASP A 1 86 ? -7.422 -0.933 -6.702 1.00 98.62 86 ASP A O 1
ATOM 688 N N . GLU A 1 87 ? -7.519 -1.088 -4.464 1.00 98.56 87 GLU A N 1
ATOM 689 C CA . GLU A 1 87 ? -6.199 -1.710 -4.313 1.00 98.56 87 GLU A CA 1
ATOM 690 C C . GLU A 1 87 ? -6.069 -3.001 -5.123 1.00 98.56 87 GLU A C 1
ATOM 692 O O . GLU A 1 87 ? -5.046 -3.269 -5.755 1.00 98.56 87 GLU A O 1
ATOM 697 N N . SER A 1 88 ? -7.139 -3.801 -5.203 1.00 98.56 88 SER A N 1
ATOM 698 C CA . SER A 1 88 ? -7.132 -4.999 -6.048 1.00 98.56 88 SER A CA 1
ATOM 699 C C . SER A 1 88 ? -6.964 -4.663 -7.539 1.00 98.56 88 SER A C 1
ATOM 701 O O . SER A 1 88 ? -6.291 -5.396 -8.276 1.00 98.56 88 SER A O 1
ATOM 703 N N . ARG A 1 89 ? -7.527 -3.532 -7.996 1.00 98.62 89 ARG A N 1
ATOM 704 C CA . ARG A 1 89 ? -7.330 -3.026 -9.361 1.00 98.62 89 ARG A CA 1
ATOM 705 C C . ARG A 1 89 ? -5.911 -2.500 -9.546 1.00 98.62 89 ARG A C 1
ATOM 707 O O . ARG A 1 89 ? -5.329 -2.773 -10.597 1.00 98.62 89 ARG A O 1
ATOM 714 N N . HIS A 1 90 ? -5.362 -1.795 -8.557 1.00 98.44 90 HIS A N 1
ATOM 715 C CA . HIS A 1 90 ? -4.000 -1.256 -8.588 1.00 98.44 90 HIS A CA 1
ATOM 716 C C . HIS A 1 90 ? -2.973 -2.387 -8.707 1.00 98.44 90 HIS A C 1
ATOM 718 O O . HIS A 1 90 ? -2.186 -2.407 -9.658 1.00 98.44 90 HIS A O 1
ATOM 724 N N . VAL A 1 91 ? -3.075 -3.415 -7.851 1.00 98.44 91 VAL A N 1
ATOM 725 C CA . VAL A 1 91 ? -2.253 -4.637 -7.922 1.00 98.44 91 VAL A CA 1
ATOM 726 C C . VAL A 1 91 ? -2.311 -5.254 -9.318 1.00 98.44 91 VAL A C 1
ATOM 728 O O . VAL A 1 91 ? -1.278 -5.598 -9.896 1.00 98.44 91 VAL A O 1
ATOM 731 N N . LEU A 1 92 ? -3.508 -5.393 -9.894 1.00 98.44 92 LEU A N 1
ATOM 732 C CA . LEU A 1 92 ? -3.676 -6.010 -11.208 1.00 98.44 92 LEU A CA 1
ATOM 733 C C . LEU A 1 92 ? -3.088 -5.157 -12.343 1.00 98.44 92 LEU A C 1
ATOM 735 O O . LEU A 1 92 ? -2.494 -5.711 -13.272 1.00 98.44 92 LEU A O 1
ATOM 739 N N . ALA A 1 93 ? -3.245 -3.834 -12.284 1.00 98.56 93 ALA A N 1
ATOM 740 C CA . ALA A 1 93 ? -2.679 -2.905 -13.258 1.00 98.56 93 ALA A CA 1
ATOM 741 C C . ALA A 1 93 ? -1.144 -2.929 -13.222 1.00 98.56 93 ALA A C 1
ATOM 743 O O . ALA A 1 93 ? -0.506 -3.141 -14.257 1.00 98.56 93 ALA A O 1
ATOM 744 N N . LEU A 1 94 ? -0.561 -2.823 -12.026 1.00 98.25 94 LEU A N 1
ATOM 745 C CA . LEU A 1 94 ? 0.884 -2.886 -11.811 1.00 98.25 94 LEU A CA 1
ATOM 746 C C . LEU A 1 94 ? 1.454 -4.245 -12.216 1.00 98.25 94 LEU A C 1
ATOM 748 O O . LEU A 1 94 ? 2.484 -4.304 -12.886 1.00 98.25 94 LEU A O 1
ATOM 752 N N . TYR A 1 95 ? 0.768 -5.343 -11.886 1.00 98.25 95 TYR A N 1
ATOM 753 C CA . TYR A 1 95 ? 1.194 -6.681 -12.288 1.00 98.25 95 TYR A CA 1
ATOM 754 C C . TYR A 1 95 ? 1.218 -6.843 -13.810 1.00 98.25 95 TYR A C 1
ATOM 756 O O . TYR A 1 95 ? 2.195 -7.354 -14.356 1.00 98.25 95 TYR A O 1
ATOM 764 N N . ARG A 1 96 ? 0.169 -6.396 -14.513 1.00 98.56 96 ARG A N 1
ATOM 765 C CA . ARG A 1 96 ? 0.133 -6.429 -15.984 1.00 98.56 96 ARG A CA 1
ATOM 766 C C . ARG A 1 96 ? 1.277 -5.616 -16.572 1.00 98.56 96 ARG A C 1
ATOM 768 O O . ARG A 1 96 ? 2.037 -6.153 -17.372 1.00 98.56 96 ARG A O 1
ATOM 775 N N . ARG A 1 97 ? 1.477 -4.385 -16.093 1.00 98.44 97 ARG A N 1
ATOM 776 C CA . ARG A 1 97 ? 2.564 -3.539 -16.589 1.00 98.44 97 ARG A CA 1
ATOM 777 C C . ARG A 1 97 ? 3.943 -4.136 -16.310 1.00 98.44 97 ARG A C 1
ATOM 779 O O . ARG A 1 97 ? 4.807 -4.132 -17.181 1.00 98.44 97 ARG A O 1
ATOM 786 N N . LEU A 1 98 ? 4.141 -4.725 -15.132 1.00 98.44 98 LEU A N 1
ATOM 787 C CA . LEU A 1 98 ? 5.363 -5.450 -14.795 1.00 98.44 98 LEU A CA 1
ATOM 788 C C . LEU A 1 98 ? 5.638 -6.584 -15.794 1.00 98.44 98 LEU A C 1
ATOM 790 O O . LEU A 1 98 ? 6.787 -6.784 -16.186 1.00 98.44 98 LEU A O 1
ATOM 794 N N . ARG A 1 99 ? 4.604 -7.326 -16.215 1.00 98.44 99 ARG A N 1
ATOM 795 C CA . ARG A 1 99 ? 4.731 -8.388 -17.226 1.00 98.44 99 ARG A CA 1
ATOM 796 C C . ARG A 1 99 ? 5.104 -7.834 -18.599 1.00 98.44 99 ARG A C 1
ATOM 798 O O . ARG A 1 99 ? 5.957 -8.440 -19.245 1.00 98.44 99 ARG A O 1
ATOM 805 N N . ASP A 1 100 ? 4.533 -6.702 -19.002 1.00 98.19 100 ASP A N 1
ATOM 806 C CA . ASP A 1 100 ? 4.856 -6.040 -20.276 1.00 98.19 100 ASP A CA 1
ATOM 807 C C . ASP A 1 100 ? 6.330 -5.613 -20.339 1.00 98.19 100 ASP A C 1
ATOM 809 O O . ASP A 1 100 ? 6.975 -5.747 -21.377 1.00 98.19 100 ASP A O 1
ATOM 813 N N . LEU A 1 101 ? 6.908 -5.205 -19.203 1.00 97.44 101 LEU A N 1
ATOM 814 C CA . LEU A 1 101 ? 8.339 -4.895 -19.079 1.00 97.44 101 LEU A CA 1
ATOM 815 C C . LEU A 1 101 ? 9.236 -6.142 -18.932 1.00 97.44 101 LEU A C 1
ATOM 817 O O . LEU A 1 101 ? 10.433 -6.020 -18.675 1.00 97.44 101 LEU A O 1
ATOM 821 N N . GLY A 1 102 ? 8.688 -7.354 -19.070 1.00 98.00 102 GLY A N 1
ATOM 822 C CA . GLY A 1 102 ? 9.431 -8.613 -18.947 1.00 98.00 102 GLY A CA 1
ATOM 823 C C . GLY A 1 102 ? 9.725 -9.032 -17.503 1.00 98.00 102 GLY A C 1
ATOM 824 O O . GLY A 1 102 ? 10.607 -9.859 -17.258 1.00 98.00 102 GLY A O 1
ATOM 825 N N . GLY A 1 103 ? 9.023 -8.455 -16.529 1.00 97.50 103 GLY A N 1
ATOM 826 C CA . GLY A 1 103 ? 9.114 -8.835 -15.125 1.00 97.50 103 GLY A CA 1
ATOM 827 C C . GLY A 1 103 ? 8.215 -10.009 -14.744 1.00 97.50 103 GLY A C 1
ATOM 828 O O . GLY A 1 103 ? 7.459 -10.560 -15.556 1.00 97.50 103 GLY A O 1
ATOM 829 N N . ARG A 1 104 ? 8.286 -10.430 -13.480 1.00 96.81 104 ARG A N 1
ATOM 830 C CA . ARG A 1 104 ? 7.405 -11.477 -12.936 1.00 96.81 104 ARG A CA 1
ATOM 831 C C . ARG A 1 104 ? 7.002 -11.226 -11.486 1.00 96.81 104 ARG A C 1
ATOM 833 O O . ARG A 1 104 ? 7.687 -10.540 -10.735 1.00 96.81 104 ARG A O 1
ATOM 840 N N . LYS A 1 105 ? 5.895 -11.849 -11.074 1.00 95.00 105 LYS A N 1
ATOM 841 C CA . LYS A 1 105 ? 5.481 -11.886 -9.666 1.00 95.00 105 LYS A CA 1
ATOM 842 C C . LYS A 1 105 ? 6.590 -12.530 -8.832 1.00 95.00 105 LYS A C 1
ATOM 844 O O . LYS A 1 105 ? 7.147 -13.543 -9.252 1.00 95.00 105 LYS A O 1
ATOM 849 N N . GLY A 1 106 ? 6.899 -11.935 -7.682 1.00 95.81 106 GLY A N 1
ATOM 850 C CA . GLY A 1 106 ? 7.968 -12.429 -6.810 1.00 95.81 106 GLY A CA 1
ATOM 851 C C . GLY A 1 106 ? 9.392 -12.272 -7.361 1.00 95.81 106 GLY A C 1
ATOM 852 O O . GLY A 1 106 ? 10.292 -12.966 -6.910 1.00 95.81 106 GLY A O 1
ATOM 853 N N . GLU A 1 107 ? 9.613 -11.416 -8.366 1.00 96.50 107 GLU A N 1
ATOM 854 C CA . GLU A 1 107 ? 10.964 -11.185 -8.895 1.00 96.50 107 GLU A CA 1
ATOM 855 C C . GLU A 1 107 ? 11.901 -10.510 -7.889 1.00 96.50 107 GLU A C 1
ATOM 857 O O . GLU A 1 107 ? 13.087 -10.834 -7.858 1.00 96.50 107 GLU A O 1
ATOM 862 N N . PHE A 1 108 ? 11.357 -9.612 -7.070 1.00 96.69 108 PHE A N 1
ATOM 863 C CA . PHE A 1 108 ? 12.076 -8.869 -6.041 1.00 96.69 108 PHE A CA 1
ATOM 864 C C . PHE A 1 108 ? 11.471 -9.162 -4.658 1.00 96.69 108 PHE A C 1
ATOM 866 O O . PHE A 1 108 ? 10.332 -9.647 -4.579 1.00 96.69 108 PHE A O 1
ATOM 873 N N . PRO A 1 109 ? 12.215 -8.928 -3.562 1.00 96.25 109 PRO A N 1
ATOM 874 C CA . PRO A 1 109 ? 11.656 -9.019 -2.219 1.00 96.25 109 PRO A CA 1
ATOM 875 C C . PRO A 1 109 ? 10.546 -7.981 -1.994 1.00 96.25 109 PRO A C 1
ATOM 877 O O . PRO A 1 109 ? 10.541 -6.917 -2.608 1.00 96.25 109 PRO A O 1
ATOM 880 N N . ILE A 1 110 ? 9.611 -8.297 -1.097 1.00 95.44 110 ILE A N 1
ATOM 881 C CA . ILE A 1 110 ? 8.560 -7.381 -0.630 1.00 95.44 110 ILE A CA 1
ATOM 882 C C . ILE A 1 110 ? 8.647 -7.195 0.883 1.00 95.44 110 ILE A C 1
ATOM 884 O O . ILE A 1 110 ? 9.118 -8.076 1.601 1.00 95.44 110 ILE A O 1
ATOM 888 N N . GLY A 1 111 ? 8.150 -6.065 1.376 1.00 94.12 111 GLY A N 1
ATOM 889 C CA . GLY A 1 111 ? 8.040 -5.777 2.800 1.00 94.12 111 GLY A CA 1
ATOM 890 C C . GLY A 1 111 ? 6.576 -5.755 3.218 1.00 94.12 111 GLY A C 1
ATOM 891 O O . GLY A 1 111 ? 5.715 -5.360 2.444 1.00 94.12 111 GLY A O 1
ATOM 892 N N . ASN A 1 112 ? 6.296 -6.143 4.460 1.00 95.38 112 ASN A N 1
ATOM 893 C CA . ASN A 1 112 ? 4.962 -6.020 5.064 1.00 95.38 112 ASN A CA 1
ATOM 894 C C . ASN A 1 112 ? 4.983 -5.044 6.251 1.00 95.38 112 ASN A C 1
ATOM 896 O O . ASN A 1 112 ? 4.268 -5.237 7.237 1.00 95.38 112 ASN A O 1
ATOM 900 N N . PHE A 1 113 ? 5.870 -4.046 6.224 1.00 94.62 113 PHE A N 1
ATOM 901 C CA . PHE A 1 113 ? 6.062 -3.134 7.352 1.00 94.62 113 PHE A CA 1
ATOM 902 C C . PHE A 1 113 ? 4.778 -2.364 7.689 1.00 94.62 113 PHE A C 1
ATOM 904 O O . PHE A 1 113 ? 4.353 -2.399 8.844 1.00 94.62 113 PHE A O 1
ATOM 911 N N . GLU A 1 114 ? 4.118 -1.769 6.690 1.00 95.62 114 GLU A N 1
ATOM 912 C CA . GLU A 1 114 ? 2.866 -1.019 6.879 1.00 95.62 114 GLU A CA 1
ATOM 913 C C . GLU A 1 114 ? 1.778 -1.890 7.512 1.00 95.62 114 GLU A C 1
ATOM 915 O O . GLU A 1 114 ? 1.222 -1.527 8.547 1.00 95.62 114 GLU A O 1
ATOM 920 N N . TRP A 1 115 ? 1.572 -3.107 6.994 1.00 97.19 115 TRP A N 1
ATOM 921 C CA . TRP A 1 115 ? 0.682 -4.096 7.611 1.00 97.19 115 TRP A CA 1
ATOM 922 C C . TRP A 1 115 ? 1.050 -4.352 9.071 1.00 97.19 115 TRP A C 1
ATOM 924 O O . TRP A 1 115 ? 0.191 -4.334 9.953 1.00 97.19 115 TRP A O 1
ATOM 934 N N . SER A 1 116 ? 2.335 -4.607 9.322 1.00 96.12 116 SER A N 1
ATOM 935 C CA . SER A 1 116 ? 2.824 -5.043 10.628 1.00 96.12 116 SER A CA 1
ATOM 936 C C . SER A 1 116 ? 2.581 -3.970 11.690 1.00 96.12 116 SER A C 1
ATOM 938 O O . SER A 1 116 ? 2.189 -4.286 12.814 1.00 96.12 116 SER A O 1
ATOM 940 N N . VAL A 1 117 ? 2.775 -2.700 11.331 1.00 96.00 117 VAL A N 1
ATOM 941 C CA . VAL A 1 117 ? 2.528 -1.549 12.205 1.00 96.00 117 VAL A CA 1
ATOM 942 C C . VAL A 1 117 ? 1.030 -1.281 12.331 1.00 96.00 117 VAL A C 1
ATOM 944 O O . VAL A 1 117 ? 0.507 -1.279 13.445 1.00 96.00 117 VAL A O 1
ATOM 947 N N . THR A 1 118 ? 0.316 -1.123 11.214 1.00 97.50 118 THR A N 1
ATOM 948 C CA . THR A 1 118 ? -1.112 -0.780 11.207 1.00 97.50 118 THR A CA 1
ATOM 949 C C . THR A 1 118 ? -1.940 -1.826 11.950 1.00 97.50 118 THR A C 1
ATOM 951 O O . THR A 1 118 ? -2.714 -1.495 12.846 1.00 97.50 118 THR A O 1
ATOM 954 N N . CYS A 1 119 ? -1.746 -3.112 11.658 1.00 96.56 119 CYS A N 1
ATOM 955 C CA . CYS A 1 119 ? -2.523 -4.192 12.268 1.00 96.56 119 CYS A CA 1
ATOM 956 C C . CYS A 1 119 ? -2.071 -4.562 13.695 1.00 96.56 119 CYS A C 1
ATOM 958 O O . CYS A 1 119 ? -2.656 -5.466 14.304 1.00 96.56 119 CYS A O 1
ATOM 960 N N . SER A 1 120 ? -1.068 -3.866 14.247 1.00 94.88 120 SER A N 1
ATOM 961 C CA . SER A 1 120 ? -0.775 -3.878 15.689 1.00 94.88 120 SER A CA 1
ATOM 962 C C . SER A 1 120 ? -1.695 -2.940 16.475 1.00 94.88 120 SER A C 1
ATOM 964 O O . SER A 1 120 ? -1.807 -3.067 17.691 1.00 94.88 120 SER A O 1
ATOM 966 N N . LEU A 1 121 ? -2.377 -2.005 15.804 1.00 95.06 121 LEU A N 1
ATOM 967 C CA . LEU A 1 121 ? -3.297 -1.073 16.447 1.00 95.06 121 LEU A CA 1
ATOM 968 C C . LEU A 1 121 ? -4.668 -1.719 16.666 1.00 95.06 121 LEU A C 1
ATOM 970 O O . LEU A 1 121 ? -5.237 -2.363 15.776 1.00 95.06 121 LEU A O 1
ATOM 974 N N . HIS A 1 122 ? -5.215 -1.500 17.861 1.00 93.31 122 HIS A N 1
ATOM 975 C CA . HIS A 1 122 ? -6.490 -2.074 18.301 1.00 93.31 122 HIS A CA 1
ATOM 976 C C . HIS A 1 122 ? -7.705 -1.176 18.034 1.00 93.31 122 HIS A C 1
ATOM 978 O O . HIS A 1 122 ? -8.830 -1.597 18.285 1.00 93.31 122 HIS A O 1
ATOM 984 N N . SER A 1 123 ? -7.506 0.041 17.521 1.00 95.88 123 SER A N 1
ATOM 985 C CA . SER A 1 123 ? -8.589 0.964 17.176 1.00 95.88 123 SER A CA 1
ATOM 986 C C . SER A 1 123 ? -8.629 1.227 15.675 1.00 95.88 123 SER A C 1
ATOM 988 O O . SER A 1 123 ? -7.592 1.418 15.036 1.00 95.88 123 SER A O 1
ATOM 990 N N . LEU A 1 124 ? -9.838 1.288 15.110 1.00 97.19 124 LEU A N 1
ATOM 991 C CA . LEU A 1 124 ? -10.019 1.623 13.699 1.00 97.19 124 LEU A CA 1
ATOM 992 C C . LEU A 1 124 ? -9.520 3.041 13.401 1.00 97.19 124 LEU A C 1
ATOM 994 O O . LEU A 1 124 ? -8.866 3.254 12.387 1.00 97.19 124 LEU A O 1
ATOM 998 N N . ALA A 1 125 ? -9.735 3.989 14.319 1.00 97.81 125 ALA A N 1
ATOM 999 C CA . ALA A 1 125 ? -9.191 5.339 14.192 1.00 97.81 125 ALA A CA 1
ATOM 1000 C C . ALA A 1 125 ? -7.654 5.321 14.097 1.00 97.81 125 ALA A C 1
ATOM 1002 O O . ALA A 1 125 ? -7.086 5.959 13.217 1.00 97.81 125 ALA A O 1
ATOM 1003 N N . GLY A 1 126 ? -6.977 4.529 14.939 1.00 97.69 126 GLY A N 1
ATOM 1004 C CA . GLY A 1 126 ? -5.525 4.358 14.867 1.00 97.69 126 GLY A CA 1
ATOM 1005 C C . GLY A 1 126 ? -5.076 3.771 13.529 1.00 97.69 126 GLY A C 1
ATOM 1006 O O . GLY A 1 126 ? -4.126 4.271 12.930 1.00 97.69 126 GLY A O 1
ATOM 1007 N N . ARG A 1 127 ? -5.790 2.760 13.019 1.00 98.19 127 ARG A N 1
ATOM 1008 C CA . ARG A 1 127 ? -5.472 2.155 11.718 1.00 98.19 127 ARG A CA 1
ATOM 1009 C C . ARG A 1 127 ? -5.645 3.123 10.554 1.00 98.19 127 ARG A C 1
ATOM 1011 O O . ARG A 1 127 ? -4.746 3.200 9.730 1.00 98.19 127 ARG A O 1
ATOM 1018 N N . LEU A 1 128 ? -6.727 3.903 10.519 1.00 98.38 128 LEU A N 1
ATOM 1019 C CA . LEU A 1 128 ? -6.931 4.934 9.492 1.00 98.38 128 LEU A CA 1
ATOM 1020 C C . LEU A 1 128 ? -5.885 6.057 9.583 1.00 98.38 128 LEU A C 1
ATOM 1022 O O . LEU A 1 128 ? -5.462 6.609 8.568 1.00 98.38 128 LEU A O 1
ATOM 1026 N N . ALA A 1 129 ? -5.460 6.412 10.799 1.00 97.88 129 ALA A N 1
ATOM 1027 C CA . ALA A 1 129 ? -4.429 7.424 11.004 1.00 97.88 129 ALA A CA 1
ATOM 1028 C C . ALA A 1 129 ? -3.062 6.961 10.485 1.00 97.88 129 ALA A C 1
ATOM 1030 O O . ALA A 1 129 ? -2.344 7.741 9.859 1.00 97.88 129 ALA A O 1
ATOM 1031 N N . VAL A 1 130 ? -2.702 5.700 10.728 1.00 97.75 130 VAL A N 1
ATOM 1032 C CA . VAL A 1 130 ? -1.418 5.153 10.282 1.00 97.75 130 VAL A CA 1
ATOM 1033 C C . VAL A 1 130 ? -1.452 4.775 8.804 1.00 97.75 130 VAL A C 1
ATOM 1035 O O . VAL A 1 130 ? -0.616 5.266 8.056 1.00 97.75 130 VAL A O 1
ATOM 1038 N N . GLN A 1 131 ? -2.425 3.985 8.355 1.00 97.69 131 GLN A N 1
ATOM 1039 C CA . GLN A 1 131 ? -2.484 3.550 6.961 1.00 97.69 131 GLN A CA 1
ATOM 1040 C C . GLN A 1 131 ? -2.753 4.720 6.021 1.00 97.69 131 GLN A C 1
ATOM 1042 O O . GLN A 1 131 ? -1.875 5.157 5.287 1.00 97.69 131 GLN A O 1
ATOM 1047 N N . ASN A 1 132 ? -3.955 5.282 6.091 1.00 97.19 132 ASN A N 1
ATOM 1048 C CA . ASN A 1 132 ? -4.374 6.253 5.094 1.00 97.19 132 ASN A CA 1
ATOM 1049 C C . ASN A 1 132 ? -3.716 7.615 5.326 1.00 97.19 132 ASN A C 1
ATOM 1051 O O . ASN A 1 132 ? -3.209 8.264 4.412 1.00 97.19 132 ASN A O 1
ATOM 1055 N N . ARG A 1 133 ? -3.718 8.105 6.572 1.00 95.31 133 ARG A N 1
ATOM 1056 C CA . ARG A 1 133 ? -3.243 9.471 6.827 1.00 95.31 133 ARG A CA 1
ATOM 1057 C C . ARG A 1 133 ? -1.720 9.593 6.928 1.00 95.31 133 ARG A C 1
ATOM 1059 O O . ARG A 1 133 ? -1.220 10.701 6.734 1.00 95.31 133 ARG A O 1
ATOM 1066 N N . THR A 1 134 ? -0.998 8.512 7.212 1.00 95.00 134 THR A N 1
ATOM 1067 C CA . THR A 1 134 ? 0.466 8.552 7.336 1.00 95.00 134 THR A CA 1
ATOM 1068 C C . THR A 1 134 ? 1.138 7.882 6.148 1.00 95.00 134 THR A C 1
ATOM 1070 O O . THR A 1 134 ? 1.897 8.560 5.459 1.00 95.00 134 THR A O 1
ATOM 1073 N N . PHE A 1 135 ? 0.850 6.605 5.878 1.00 94.56 135 PHE A N 1
ATOM 1074 C CA . PHE A 1 135 ? 1.471 5.897 4.759 1.00 94.56 135 PHE A CA 1
ATOM 1075 C C . PHE A 1 135 ? 0.947 6.395 3.413 1.00 94.56 135 PHE A C 1
ATOM 1077 O O . PHE A 1 135 ? 1.710 7.046 2.712 1.00 94.56 135 PHE A O 1
ATOM 1084 N N . GLU A 1 136 ? -0.333 6.231 3.072 1.00 93.00 136 GLU A N 1
ATOM 1085 C CA . GLU A 1 136 ? -0.848 6.653 1.753 1.00 93.00 136 GLU A CA 1
ATOM 1086 C C . GLU A 1 136 ? -0.617 8.148 1.504 1.00 93.00 136 GLU A C 1
ATOM 1088 O O . GLU A 1 136 ? 0.003 8.532 0.514 1.00 93.00 136 GLU A O 1
ATOM 1093 N N . ALA A 1 137 ? -1.015 9.013 2.444 1.00 90.56 137 ALA A N 1
ATOM 1094 C CA . ALA A 1 137 ? -0.829 10.453 2.274 1.00 90.56 137 ALA A CA 1
ATOM 1095 C C . ALA A 1 137 ? 0.650 10.873 2.185 1.00 90.56 137 ALA A C 1
ATOM 1097 O O . ALA A 1 137 ? 0.962 11.807 1.452 1.00 90.56 137 ALA A O 1
ATOM 1098 N N . GLY A 1 138 ? 1.554 10.221 2.925 1.00 86.06 138 GLY A N 1
ATOM 1099 C CA . GLY A 1 138 ? 2.992 10.494 2.840 1.00 86.06 138 GLY A CA 1
ATOM 1100 C C . GLY A 1 138 ? 3.607 9.960 1.546 1.00 86.06 138 GLY A C 1
ATOM 1101 O O . GLY A 1 138 ? 4.489 10.587 0.959 1.00 86.06 138 GLY A O 1
ATOM 1102 N N . GLN A 1 139 ? 3.092 8.833 1.060 1.00 81.31 139 GLN A N 1
ATOM 1103 C CA . GLN A 1 139 ? 3.484 8.246 -0.210 1.00 81.31 139 GLN A CA 1
ATOM 1104 C C . GLN A 1 139 ? 3.026 9.116 -1.380 1.00 81.31 139 GLN A C 1
ATOM 1106 O O . GLN A 1 139 ? 3.761 9.204 -2.352 1.00 81.31 139 GLN A O 1
ATOM 1111 N N . MET A 1 140 ? 1.911 9.846 -1.299 1.00 79.94 140 MET A N 1
ATOM 1112 C CA . MET A 1 140 ? 1.484 10.756 -2.374 1.00 79.94 140 MET A CA 1
ATOM 1113 C C . MET A 1 140 ? 2.547 11.803 -2.750 1.00 79.94 140 MET A C 1
ATOM 1115 O O . MET A 1 140 ? 2.732 12.078 -3.937 1.00 79.94 140 MET A O 1
ATOM 1119 N N . ASP A 1 141 ? 3.283 12.353 -1.780 1.00 72.62 141 ASP A N 1
ATOM 1120 C CA . ASP A 1 141 ? 4.340 13.341 -2.049 1.00 72.62 141 ASP A CA 1
ATOM 1121 C C . ASP A 1 141 ? 5.547 12.710 -2.772 1.00 72.62 141 ASP A C 1
ATOM 1123 O O . ASP A 1 141 ? 6.166 13.330 -3.643 1.00 72.62 141 ASP A O 1
ATOM 1127 N N . LEU A 1 142 ? 5.862 11.449 -2.456 1.00 71.19 142 LEU A N 1
ATOM 1128 C CA . LEU A 1 142 ? 6.960 10.689 -3.062 1.00 71.19 142 LEU A CA 1
ATOM 1129 C C . LEU A 1 142 ? 6.561 10.101 -4.428 1.00 71.19 142 LEU A C 1
ATOM 1131 O O . LEU A 1 142 ? 7.247 10.311 -5.436 1.00 71.19 142 LEU A O 1
ATOM 1135 N N . LEU A 1 143 ? 5.424 9.406 -4.478 1.00 66.50 143 LEU A N 1
ATOM 1136 C CA . LEU A 1 143 ? 4.837 8.764 -5.654 1.00 66.50 143 LEU A CA 1
ATOM 1137 C C . LEU A 1 143 ? 4.363 9.789 -6.687 1.00 66.50 143 LEU A C 1
ATOM 1139 O O . LEU A 1 143 ? 4.455 9.514 -7.879 1.00 66.50 143 LEU A O 1
ATOM 1143 N N . GLY A 1 144 ? 3.963 10.998 -6.279 1.00 69.00 144 GLY A N 1
ATOM 1144 C CA . GLY A 1 144 ? 3.596 12.082 -7.198 1.00 69.00 144 GLY A CA 1
ATOM 1145 C C . GLY A 1 144 ? 4.732 12.500 -8.140 1.00 69.00 144 GLY A C 1
ATOM 1146 O O . GLY A 1 144 ? 4.497 13.075 -9.203 1.00 69.00 144 GLY A O 1
ATOM 1147 N N . SER A 1 145 ? 5.985 12.175 -7.801 1.00 79.56 145 SER A N 1
ATOM 1148 C CA . SER A 1 145 ? 7.126 12.365 -8.699 1.00 79.56 145 SER A CA 1
ATOM 1149 C C . SER A 1 145 ? 7.332 11.216 -9.693 1.00 79.56 145 SER A C 1
ATOM 1151 O O . SER A 1 145 ? 7.932 11.440 -10.744 1.00 79.56 145 SER A O 1
ATOM 1153 N N . LEU A 1 146 ? 6.833 10.007 -9.407 1.00 81.81 146 LEU A N 1
ATOM 1154 C CA . LEU A 1 146 ? 7.097 8.814 -10.214 1.00 81.81 146 LEU A CA 1
ATOM 1155 C C . LEU A 1 146 ? 6.604 8.934 -11.659 1.00 81.81 146 LEU A C 1
ATOM 1157 O O . LEU A 1 146 ? 7.418 8.646 -12.538 1.00 81.81 146 LEU A O 1
ATOM 1161 N N . PRO A 1 147 ? 5.367 9.391 -11.956 1.00 91.69 147 PRO A N 1
ATOM 1162 C CA . PRO A 1 147 ? 4.912 9.522 -13.340 1.00 91.69 147 PRO A CA 1
ATOM 1163 C C . PRO A 1 147 ? 5.846 10.370 -14.207 1.00 91.69 147 PRO A C 1
ATOM 1165 O O . PRO A 1 147 ? 6.065 10.055 -15.374 1.00 91.69 147 PRO A O 1
ATOM 1168 N N . ARG A 1 148 ? 6.468 11.409 -13.629 1.00 91.50 148 ARG A N 1
ATOM 1169 C CA . ARG A 1 148 ? 7.435 12.253 -14.346 1.00 91.50 148 ARG A CA 1
ATOM 1170 C C . ARG A 1 148 ? 8.671 11.467 -14.777 1.00 91.50 148 ARG A C 1
ATOM 1172 O O . ARG A 1 148 ? 9.033 11.547 -15.943 1.00 91.50 148 ARG A O 1
ATOM 1179 N N . HIS A 1 149 ? 9.254 10.656 -13.894 1.00 91.62 149 HIS A N 1
ATOM 1180 C CA . HIS A 1 149 ? 10.427 9.839 -14.230 1.00 91.62 149 HIS A CA 1
ATOM 1181 C C . HIS A 1 149 ? 10.141 8.818 -15.344 1.00 91.62 149 HIS A C 1
ATOM 1183 O O . HIS A 1 149 ? 11.003 8.558 -16.181 1.00 91.62 149 HIS A O 1
ATOM 1189 N N . TRP A 1 150 ? 8.934 8.243 -15.378 1.00 95.69 150 TRP A N 1
ATOM 1190 C CA . TRP A 1 150 ? 8.519 7.338 -16.458 1.00 95.69 150 TRP A CA 1
ATOM 1191 C C . TRP A 1 150 ? 8.309 8.081 -17.780 1.00 95.69 150 TRP A C 1
ATOM 1193 O O . TRP A 1 150 ? 8.784 7.640 -18.826 1.00 95.69 150 TRP A O 1
ATOM 1203 N N . ARG A 1 151 ? 7.702 9.267 -17.732 1.00 96.00 151 ARG A N 1
ATOM 1204 C CA . ARG A 1 151 ? 7.530 10.131 -18.905 1.00 96.00 151 ARG A CA 1
ATOM 1205 C C . ARG A 1 151 ? 8.864 10.610 -19.487 1.00 96.00 151 ARG A C 1
ATOM 1207 O O . ARG A 1 151 ? 9.022 10.648 -20.703 1.00 96.00 151 ARG A O 1
ATOM 1214 N N . GLU A 1 152 ? 9.847 10.914 -18.642 1.00 95.50 152 GLU A N 1
ATOM 1215 C CA . GLU A 1 152 ? 11.199 11.329 -19.054 1.00 95.50 152 GLU A CA 1
ATOM 1216 C C . GLU A 1 152 ? 11.940 10.261 -19.872 1.00 95.50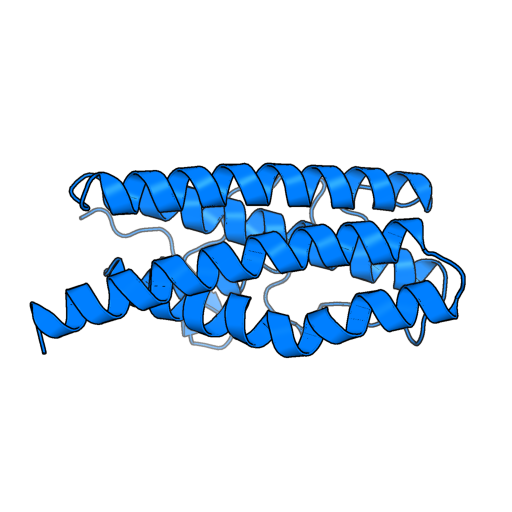 152 GLU A C 1
ATOM 1218 O O . GLU A 1 152 ? 12.749 10.603 -20.734 1.00 95.50 152 GLU A O 1
ATOM 1223 N N . ILE A 1 153 ? 11.643 8.977 -19.651 1.00 96.12 153 ILE A N 1
ATOM 1224 C CA . ILE A 1 153 ? 12.190 7.870 -20.450 1.00 96.12 153 ILE A CA 1
ATOM 1225 C C . ILE A 1 153 ? 11.279 7.458 -21.619 1.00 96.12 153 ILE A C 1
ATOM 1227 O O . ILE A 1 153 ? 11.556 6.461 -22.285 1.00 96.12 153 ILE A O 1
ATOM 1231 N N . GLY A 1 154 ? 10.208 8.214 -21.879 1.00 97.00 154 GLY A N 1
ATOM 1232 C CA . GLY A 1 154 ? 9.259 7.968 -22.966 1.00 97.00 154 GLY A CA 1
ATOM 1233 C C . GLY A 1 154 ? 8.198 6.903 -22.674 1.00 97.00 154 GLY A C 1
ATOM 1234 O O . GLY A 1 154 ? 7.541 6.446 -23.607 1.00 97.00 154 GLY A O 1
ATOM 1235 N N . ASP A 1 155 ? 8.019 6.501 -21.413 1.00 97.75 155 ASP A N 1
ATOM 1236 C CA . ASP A 1 155 ? 7.015 5.516 -21.004 1.00 97.75 155 ASP A CA 1
ATOM 1237 C C . ASP A 1 155 ? 5.742 6.196 -20.467 1.00 97.75 155 ASP A C 1
ATOM 1239 O O . ASP A 1 155 ? 5.512 6.294 -19.256 1.00 97.75 155 ASP A O 1
ATOM 1243 N N . GLU A 1 156 ? 4.911 6.680 -21.392 1.00 97.62 156 GLU A N 1
ATOM 1244 C CA . GLU A 1 156 ? 3.646 7.345 -21.054 1.00 97.62 156 GLU A CA 1
ATOM 1245 C C . GLU A 1 156 ? 2.601 6.371 -20.489 1.00 97.62 156 GLU A C 1
ATOM 1247 O O . GLU A 1 156 ? 1.817 6.755 -19.624 1.00 97.62 156 GLU A O 1
ATOM 1252 N N . ASP A 1 157 ? 2.612 5.103 -20.909 1.00 97.38 157 ASP A N 1
ATOM 1253 C CA . ASP A 1 157 ? 1.654 4.098 -20.431 1.00 97.38 157 ASP A CA 1
ATOM 1254 C C . ASP A 1 157 ? 1.816 3.851 -18.926 1.00 97.38 157 ASP A C 1
ATOM 1256 O O . ASP A 1 157 ? 0.831 3.814 -18.181 1.00 97.38 157 ASP A O 1
ATOM 1260 N N . THR A 1 158 ? 3.062 3.703 -18.457 1.00 97.75 158 THR A N 1
ATOM 1261 C CA . THR A 1 158 ? 3.333 3.563 -17.022 1.00 97.75 158 THR A CA 1
ATOM 1262 C C . THR A 1 158 ? 2.992 4.849 -16.276 1.00 97.75 158 THR A C 1
ATOM 1264 O O . THR A 1 158 ? 2.395 4.783 -15.202 1.00 97.75 158 THR A O 1
ATOM 1267 N N . ALA A 1 159 ? 3.336 6.014 -16.835 1.00 97.00 159 ALA A N 1
ATOM 1268 C CA . ALA A 1 159 ? 3.047 7.300 -16.208 1.00 97.00 159 ALA A CA 1
ATOM 1269 C C . ALA A 1 159 ? 1.537 7.507 -15.996 1.00 97.00 159 ALA A C 1
ATOM 1271 O O . ALA A 1 159 ? 1.114 7.778 -14.873 1.00 97.00 159 ALA A O 1
ATOM 1272 N N . ALA A 1 160 ? 0.725 7.296 -17.034 1.00 97.12 160 ALA A N 1
ATOM 1273 C CA . ALA A 1 160 ? -0.727 7.448 -16.975 1.00 97.12 160 ALA A CA 1
ATOM 1274 C C . ALA A 1 160 ? -1.384 6.455 -16.000 1.00 97.12 160 ALA A C 1
ATOM 1276 O O . ALA A 1 160 ? -2.312 6.810 -15.274 1.00 97.12 160 ALA A O 1
ATOM 1277 N N . MET A 1 161 ? -0.891 5.214 -15.946 1.00 97.56 161 MET A N 1
ATOM 1278 C CA . MET A 1 161 ? -1.374 4.210 -14.995 1.00 97.56 161 MET A CA 1
ATOM 1279 C C . MET A 1 161 ? -1.082 4.607 -13.541 1.00 97.56 161 MET A C 1
ATOM 1281 O O . MET A 1 161 ? -1.971 4.511 -12.698 1.00 97.56 161 MET A O 1
ATOM 1285 N N . LEU A 1 162 ? 0.118 5.118 -13.253 1.00 95.81 162 LEU A N 1
ATOM 1286 C CA . LEU A 1 162 ? 0.473 5.611 -11.919 1.00 95.81 162 LEU A CA 1
ATOM 1287 C C . LEU A 1 162 ? -0.309 6.876 -11.531 1.00 95.81 162 LEU A C 1
ATOM 1289 O O . LEU A 1 162 ? -0.667 7.039 -10.369 1.00 95.81 162 LEU A O 1
ATOM 1293 N N . GLU A 1 163 ? -0.606 7.761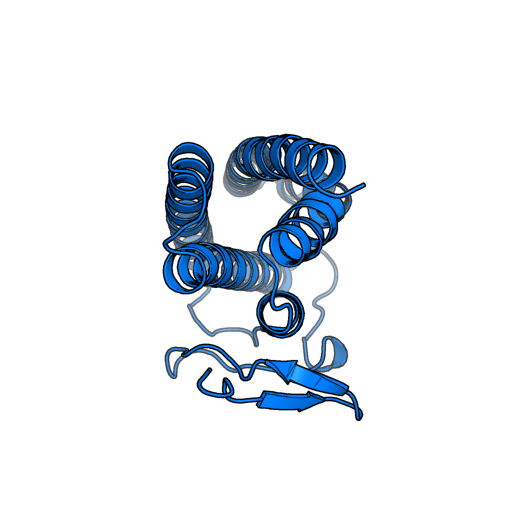 -12.486 1.00 94.94 163 GLU A N 1
ATOM 1294 C CA . GLU A 1 163 ? -1.473 8.927 -12.255 1.00 94.94 163 GLU A CA 1
ATOM 1295 C C . GLU A 1 163 ? -2.915 8.508 -11.933 1.00 94.94 163 GLU A C 1
ATOM 1297 O O . GLU A 1 163 ? -3.551 9.110 -11.068 1.00 94.94 163 GLU A O 1
ATOM 1302 N N . ALA A 1 164 ? -3.431 7.464 -12.588 1.00 95.62 164 ALA A N 1
ATOM 1303 C CA . ALA A 1 164 ? -4.749 6.917 -12.282 1.00 95.62 164 ALA A CA 1
ATOM 1304 C C . ALA A 1 164 ? -4.816 6.350 -10.855 1.00 95.62 164 ALA A C 1
ATOM 1306 O O . ALA A 1 164 ? -5.745 6.693 -10.129 1.00 95.62 164 ALA A O 1
ATOM 1307 N N . ILE A 1 165 ? -3.808 5.570 -10.444 1.00 95.94 165 ILE A N 1
ATOM 1308 C CA . ILE A 1 165 ? -3.673 5.067 -9.066 1.00 95.94 165 ILE A CA 1
ATOM 1309 C C . ILE A 1 165 ? -3.659 6.239 -8.077 1.00 95.94 165 ILE A C 1
ATOM 1311 O O . ILE A 1 165 ? -4.490 6.304 -7.178 1.00 95.94 165 ILE A O 1
ATOM 1315 N N . LEU A 1 166 ? -2.807 7.246 -8.305 1.00 93.62 166 LEU A N 1
ATOM 1316 C CA . LEU A 1 166 ? -2.699 8.407 -7.416 1.00 93.62 166 LEU A CA 1
ATOM 1317 C C . LEU A 1 166 ? -4.032 9.159 -7.232 1.00 93.62 166 LEU A C 1
ATOM 1319 O O . LEU A 1 166 ? -4.304 9.690 -6.155 1.00 93.62 166 LEU A O 1
ATOM 1323 N N . ASN A 1 167 ? -4.871 9.226 -8.268 1.00 93.38 167 ASN A N 1
ATOM 1324 C CA . ASN A 1 167 ? -6.187 9.863 -8.175 1.00 93.38 167 ASN A CA 1
ATOM 1325 C C . ASN A 1 167 ? -7.168 9.083 -7.283 1.00 93.38 167 ASN A C 1
ATOM 1327 O O . ASN A 1 167 ? -8.009 9.706 -6.614 1.00 93.38 167 ASN A O 1
ATOM 1331 N N . ASP A 1 168 ? -7.054 7.754 -7.267 1.00 95.56 168 ASP A N 1
ATOM 1332 C CA . ASP A 1 168 ? -7.814 6.871 -6.382 1.00 95.56 168 ASP A CA 1
ATOM 1333 C C . ASP A 1 168 ? -7.315 7.031 -4.926 1.00 95.56 168 ASP A C 1
ATOM 1335 O O . ASP A 1 168 ? -8.135 7.277 -4.036 1.00 95.56 168 ASP A O 1
ATOM 1339 N N . GLU A 1 169 ? -5.996 7.108 -4.696 1.00 94.56 169 GLU A N 1
ATOM 1340 C CA . GLU A 1 169 ? -5.394 7.328 -3.360 1.00 94.56 169 GLU A CA 1
ATOM 1341 C C . GLU A 1 169 ? -5.882 8.619 -2.674 1.00 94.56 169 GLU A C 1
ATOM 1343 O O . GLU A 1 169 ? -6.143 8.672 -1.467 1.00 94.56 169 GLU A O 1
ATOM 1348 N N . VAL A 1 170 ? -6.108 9.691 -3.447 1.00 94.25 170 VAL A N 1
ATOM 1349 C CA . VAL A 1 170 ? -6.694 10.945 -2.927 1.00 94.25 170 VAL A CA 1
ATOM 1350 C C . VAL A 1 170 ? -8.070 10.698 -2.290 1.00 94.25 170 VAL A C 1
ATOM 1352 O O . VAL A 1 170 ? -8.463 11.401 -1.347 1.00 94.25 170 VAL A O 1
ATOM 1355 N N . GLN A 1 171 ? -8.848 9.743 -2.811 1.00 95.50 171 GLN A N 1
ATOM 1356 C CA . GLN A 1 171 ? -10.148 9.382 -2.238 1.00 95.50 171 GLN A CA 1
ATOM 1357 C C . GLN A 1 171 ? -9.971 8.681 -0.894 1.00 95.50 171 GLN A C 1
ATOM 1359 O O . GLN A 1 171 ? -10.698 9.012 0.051 1.00 95.50 171 GLN A O 1
ATOM 1364 N N . HIS A 1 172 ? -8.999 7.770 -0.800 1.00 97.25 172 HIS A N 1
ATOM 1365 C CA . HIS A 1 172 ? -8.744 6.972 0.398 1.00 97.25 172 HIS A CA 1
ATOM 1366 C C . HIS A 1 172 ? -8.344 7.860 1.576 1.00 97.25 172 HIS A C 1
ATOM 1368 O O . HIS A 1 172 ? -9.021 7.914 2.612 1.00 97.25 172 HIS A O 1
ATOM 1374 N N . VAL A 1 173 ? -7.361 8.730 1.344 1.00 96.62 173 VAL A N 1
ATOM 1375 C CA . VAL A 1 173 ? -6.917 9.737 2.315 1.00 96.62 173 VAL A CA 1
ATOM 1376 C C . VAL A 1 173 ? -8.057 10.677 2.720 1.00 96.62 173 VAL A C 1
ATOM 1378 O O . VAL A 1 173 ? -8.186 11.070 3.888 1.00 96.62 173 VAL A O 1
ATOM 1381 N N . ARG A 1 174 ? -8.918 11.071 1.774 1.00 97.19 174 ARG A N 1
ATOM 1382 C CA . ARG A 1 174 ? -10.039 11.975 2.063 1.00 97.19 174 ARG A CA 1
ATOM 1383 C C . ARG A 1 174 ? -11.082 11.336 2.969 1.00 97.19 174 ARG A C 1
ATOM 1385 O O . ARG A 1 174 ? -11.523 12.010 3.908 1.00 97.19 174 ARG A O 1
ATOM 1392 N N . PHE A 1 175 ? -11.516 10.102 2.705 1.00 97.69 175 PHE A N 1
ATOM 1393 C CA . PHE A 1 175 ? -12.519 9.485 3.572 1.00 97.69 175 PHE A CA 1
ATOM 1394 C C . PHE A 1 175 ? -11.936 9.232 4.964 1.00 97.69 175 PHE A C 1
ATOM 1396 O O . PHE A 1 175 ? -12.614 9.515 5.955 1.00 97.69 175 PHE A O 1
ATOM 1403 N N . ALA A 1 176 ? -10.673 8.800 5.054 1.00 97.75 176 ALA A N 1
ATOM 1404 C CA . ALA A 1 176 ? -10.008 8.572 6.329 1.00 97.75 176 ALA A CA 1
ATOM 1405 C C . ALA A 1 176 ? -9.949 9.861 7.159 1.00 97.75 176 ALA A C 1
ATOM 1407 O O . ALA A 1 176 ? -10.371 9.877 8.313 1.00 97.75 176 ALA A O 1
ATOM 1408 N N . ASN A 1 177 ? -9.556 10.986 6.554 1.00 97.31 177 ASN A N 1
ATOM 1409 C CA . ASN A 1 177 ? -9.550 12.293 7.218 1.00 97.31 177 ASN A CA 1
ATOM 1410 C C . ASN A 1 177 ? -10.927 12.726 7.737 1.00 97.31 177 ASN A C 1
ATOM 1412 O O . ASN A 1 177 ? -11.024 13.361 8.789 1.00 97.31 177 ASN A O 1
ATOM 1416 N N . ARG A 1 178 ? -11.999 12.422 6.998 1.00 98.06 178 ARG A N 1
ATOM 1417 C CA . ARG A 1 178 ? -13.368 12.724 7.432 1.00 98.06 178 ARG A CA 1
ATOM 1418 C C . ARG A 1 178 ? -13.741 11.905 8.669 1.00 98.06 178 ARG A C 1
ATOM 1420 O O . ARG A 1 178 ? -14.264 12.474 9.622 1.00 98.06 178 ARG A O 1
ATOM 1427 N N . TRP A 1 179 ? -13.434 10.610 8.670 1.00 98.00 179 TRP A N 1
ATOM 1428 C CA . TRP A 1 179 ? -13.738 9.709 9.783 1.00 98.00 179 TRP A CA 1
ATOM 1429 C C . TRP A 1 179 ? -12.869 9.945 11.014 1.00 98.00 179 TRP A C 1
ATOM 1431 O O . TRP A 1 179 ? -13.383 9.921 12.124 1.00 98.00 179 TRP A O 1
ATOM 1441 N N . LEU A 1 180 ? -11.588 10.271 10.843 1.00 97.56 180 LEU A N 1
ATOM 1442 C CA . LEU A 1 180 ? -10.718 10.658 11.956 1.00 97.56 180 LEU A CA 1
ATOM 1443 C C . LEU A 1 180 ? -11.267 11.881 12.701 1.00 97.56 180 LEU A C 1
ATOM 1445 O O . LEU A 1 180 ? -11.313 11.883 13.926 1.00 97.56 180 LEU A O 1
ATOM 1449 N N . LYS A 1 181 ? -11.759 12.895 11.975 1.00 97.31 181 LYS A N 1
ATOM 1450 C CA . LYS A 1 181 ? -12.422 14.062 12.586 1.00 97.31 181 LYS A CA 1
ATOM 1451 C C . LYS A 1 181 ? -13.712 13.691 13.317 1.00 97.31 181 LYS A C 1
ATOM 1453 O O . LYS A 1 181 ? -14.046 14.336 14.305 1.00 97.31 181 LYS A O 1
ATOM 1458 N N . GLU A 1 182 ? -14.446 12.701 12.816 1.00 96.56 182 GLU A N 1
ATOM 1459 C CA . GLU A 1 182 ? -15.649 12.192 13.473 1.00 96.56 182 GLU A CA 1
ATOM 1460 C C . GLU A 1 182 ? -15.300 11.485 14.786 1.00 96.56 182 GLU A C 1
ATOM 1462 O O . GLU A 1 182 ? -15.855 11.840 15.821 1.00 96.56 182 GLU A O 1
ATOM 1467 N N . PHE A 1 183 ? -14.326 10.568 14.764 1.00 95.62 183 PHE A N 1
ATOM 1468 C CA . PHE A 1 183 ? -13.861 9.864 15.960 1.00 95.62 183 PHE A CA 1
ATOM 1469 C C . PHE A 1 183 ? -13.374 10.832 17.039 1.00 95.62 183 PHE A C 1
ATOM 1471 O O . PHE A 1 183 ? -13.821 10.734 18.175 1.00 95.62 183 PHE A O 1
ATOM 1478 N N . VAL A 1 184 ? -12.558 11.826 16.672 1.00 94.44 184 VAL A N 1
ATOM 1479 C CA . VAL A 1 184 ? -12.086 12.859 17.612 1.00 94.44 184 VAL A CA 1
ATOM 1480 C C . VAL A 1 184 ? -13.237 13.711 18.156 1.00 94.44 184 VAL A C 1
ATOM 1482 O O . VAL A 1 184 ? -13.191 14.156 19.291 1.00 94.44 184 VAL A O 1
ATOM 1485 N N . ARG A 1 185 ? -14.305 13.967 17.389 1.00 94.19 185 ARG A N 1
ATOM 1486 C CA . ARG A 1 185 ? -15.453 14.718 17.931 1.00 94.19 185 ARG A CA 1
ATOM 1487 C C . ARG A 1 185 ? -16.217 13.915 18.986 1.00 94.19 185 ARG A C 1
ATOM 1489 O O . ARG A 1 185 ? -16.788 14.508 19.897 1.00 94.19 185 ARG A O 1
ATOM 1496 N N . GLN A 1 186 ? -16.277 12.598 18.818 1.00 89.75 186 GLN A N 1
ATOM 1497 C CA . GLN A 1 186 ? -16.977 11.692 19.727 1.00 89.75 186 GLN A CA 1
ATOM 1498 C C . GLN A 1 186 ? -16.156 11.397 20.990 1.00 89.75 186 GLN A C 1
ATOM 1500 O O . GLN A 1 186 ? -16.746 11.233 22.056 1.00 89.75 186 GLN A O 1
ATOM 1505 N N . ASP A 1 187 ? -14.827 11.371 20.866 1.00 88.19 187 ASP A N 1
ATOM 1506 C CA . ASP A 1 187 ? -13.862 11.119 21.942 1.00 88.19 187 ASP A CA 1
ATOM 1507 C C . ASP A 1 187 ? -12.626 12.043 21.774 1.00 88.19 187 ASP A C 1
ATOM 1509 O O . ASP A 1 187 ? -11.673 11.664 21.083 1.00 88.19 187 ASP A O 1
ATOM 1513 N N . PRO A 1 188 ? -12.692 13.295 22.278 1.00 76.19 188 PRO A N 1
ATOM 1514 C CA . PRO A 1 188 ? -11.713 14.358 22.009 1.00 76.19 188 PRO A CA 1
ATOM 1515 C C . PRO A 1 188 ? -10.400 14.283 22.795 1.00 76.19 188 PRO A C 1
ATOM 1517 O O . PRO A 1 188 ? -10.415 13.897 23.985 1.00 76.19 188 PRO A O 1
#

Foldseek 3Di:
DPDADWDADPNDIWGDDDDDDPLAAEDADPVQFDADPACDLVNVLSVLQQQLLVLVLLLVLLVVLCVLCVVPDPVVNVLSVVSNVLSVVLNVLSQVVSVVSVHHHSNTHYYNNLNGHLVVDNDPLSNLCSNLVPPLVVVLVVLVCVLVSCVVVVNNVVSVSSVVSSVVSVSSNVVSVVVNVVVVVVPD